Protein AF-A0A847CEF1-F1 (afdb_monomer)

Nearest PDB structures (foldseek):
  8b7f-assembly1_B  TM=6.077E-01  e=8.693E-16  Corynebacterium glutamicum ATCC 13032
  7til-assembly1_B  TM=4.602E-01  e=6.114E-10  Pseudomonas aeruginosa PA14
  7op5-assembly1_A  TM=2.772E-01  e=7.186E+00  Thermochaetoides thermophila DSM 1495

pLDDT: mean 85.64, std 12.17, range [39.03, 96.44]

Sequence (355 aa):
MITVEELKTKSLNQYKTYLKYLVEKLQSQSDEVINSENDSTVKQFFPLYIRCNTGNAKDDIRTRAKQLEPLFNSSKNKIGEGYTLELETRNTRSNANQTEIKSIYFETEKDYLSFIEKTSEVKRFLSAINLIQKKLIETKITSKEWPLLHITDLTNVYEKNFWEDIILCVKWLNENKNSYLYIREIPLPVHTKFIENNKALISSLIISDDKEHSFEESFGIKTKPFLARVRSLCENISLRVGSITVSELSIPLEDFKNLDKSNLLTNVKKIFIVENEMVYLTFPKVENSICIWGHGFTSSQFSKCEWLKNYKLFYFGDLDEHGYLILSNFRSHFPQTISFCMDMKTLGKYSEFRV

Solvent-accessible surface area (backbone atoms only — not comparable to full-atom values): 20673 Å² total; per-residue (Å²): 108,67,46,66,66,57,49,44,52,58,52,53,70,46,44,67,59,50,54,47,49,53,52,54,51,55,52,52,60,58,48,50,77,74,45,95,79,75,92,74,82,74,77,74,74,56,66,38,71,56,93,70,61,69,64,63,96,84,58,62,67,70,65,49,50,64,58,44,46,64,47,50,66,63,13,22,87,64,69,74,47,31,41,38,71,42,74,42,78,43,81,45,100,88,72,50,81,40,80,41,65,75,46,42,28,20,72,41,69,68,26,44,30,59,66,65,69,39,55,69,40,52,51,46,27,53,51,49,51,53,52,49,50,67,65,29,61,80,68,74,42,63,61,89,61,49,64,72,77,39,47,70,68,41,48,55,90,75,65,89,62,50,68,60,50,45,50,52,52,41,51,50,46,70,76,43,57,59,64,64,38,41,71,83,65,55,94,56,105,56,62,50,67,56,55,69,76,38,45,69,63,41,48,68,53,44,86,63,94,64,84,87,53,52,76,40,64,73,36,31,35,46,67,84,75,60,61,47,40,39,31,52,26,18,90,90,41,53,40,54,61,85,94,44,72,42,62,65,47,75,36,46,46,79,59,53,46,50,41,76,81,44,80,53,53,58,75,54,54,36,37,38,38,24,33,50,66,68,57,55,75,64,55,70,77,37,80,41,25,35,39,34,60,35,66,80,66,39,45,73,66,51,57,69,31,62,64,58,74,82,44,50,35,32,39,36,55,59,92,48,75,66,33,51,49,48,50,52,57,33,31,77,72,38,73,79,52,38,74,43,84,66,45,71,67,50,52,59,76,51,51,89,75,64,130

Radius of gyration: 33.95 Å; Cα contacts (8 Å, |Δi|>4): 451; chains: 1; bounding box: 78×38×103 Å

Foldseek 3Di:
DDDLVNVLVQLVVCVLVVLVLVLVVVVVVVVCVVDVDDDDPSPDCPQPWRDDPQDDPPDDQVVSVVRCVNVCCPDCVNPVAAKDFDWDWD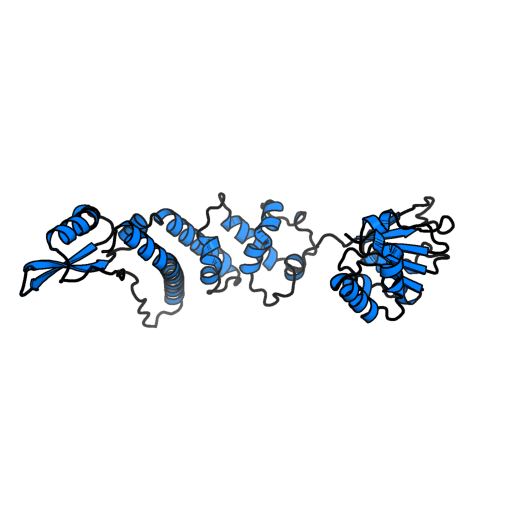QDPPPGTDITGPTITHHDPRRSCVSNVCVVLVVQLVVLVCVLCVLCVVVVFADSCLSSVCVVVSSDDDDPCLSVLLSQLLVQLVVCALVQEALCPRPDPHDSVSCVVCLVVSVSSGPDPDPPDDSCRSSNYDDDFQWKKKAALAPVQFQDDDPDGDRMDTHGLVVLLCCVVDCNLPQAAEEEEEADPVCQVPPHRDGSYMYIYCPQACLVSCLSSLCCLVHQAEYEYDLDPSSVVSVVSNCVSRVNYHYDCNDPVSCVVPVVPDD

Secondary structure (DSSP, 8-state):
---HHHHHHHHHHTHHHHHHHHHHHHHHHHHHTT-S----------SEE-------TTS-HHHHHHHHHHHHHTSHHHHSSSPEEEEEEEEETTTEEEEEEEEEEESSHHHHHHHTT-HHHHHHHHHHHHHHHHHHGGGT---TTHHHH-HHHHHS---TTHHHHHHHHHHHHHHSTT----GGG--SSS-HHHHHHTHHHHHHHS--S-SSS-HHHHHTPPPPPPEEEEEE--TTS-EEETTEEESEEEEEHHHHTTGGGSGGGTT--EEEEESSHHHHHHPPP-TTEEEEE-TTTTHHHHTT-GGGGGSEEEEE--SSHHHHHHHHHHHHH-TTPEESS-SHHHHHHTGGG--

Mean predicted aligned error: 10.38 Å

Structure (mmCIF, N/CA/C/O backbone):
data_AF-A0A847CEF1-F1
#
_entry.id   AF-A0A847CEF1-F1
#
loop_
_atom_site.group_PDB
_atom_site.id
_atom_site.type_symbol
_atom_site.label_atom_id
_atom_site.label_alt_id
_atom_site.label_comp_id
_atom_site.label_asym_id
_atom_site.label_entity_id
_atom_site.label_seq_id
_atom_site.pdbx_PDB_ins_code
_atom_site.Cartn_x
_atom_site.Cartn_y
_atom_site.Cartn_z
_atom_site.occupancy
_atom_site.B_iso_or_equiv
_atom_site.auth_seq_id
_atom_site.auth_comp_id
_atom_site.auth_asym_id
_atom_site.auth_atom_id
_atom_site.pdbx_PDB_model_num
ATOM 1 N N . MET A 1 1 ? 0.265 -3.435 45.307 1.00 70.50 1 MET A N 1
ATOM 2 C CA . MET A 1 1 ? -1.210 -3.365 45.311 1.00 70.50 1 MET A CA 1
ATOM 3 C C . MET A 1 1 ? -1.641 -2.638 44.051 1.00 70.50 1 MET A C 1
ATOM 5 O O . MET A 1 1 ? -0.921 -1.725 43.663 1.00 70.50 1 MET A O 1
ATOM 9 N N . ILE A 1 2 ? -2.724 -3.062 43.393 1.00 78.81 2 ILE A N 1
ATOM 10 C CA . ILE A 1 2 ? -3.150 -2.441 42.131 1.00 78.81 2 ILE A CA 1
ATOM 11 C C . ILE A 1 2 ? -3.522 -0.963 42.319 1.00 78.81 2 ILE A C 1
ATOM 13 O O . ILE A 1 2 ? -4.250 -0.617 43.248 1.00 78.81 2 ILE A O 1
ATOM 17 N N . THR A 1 3 ? -3.023 -0.100 41.435 1.00 86.06 3 THR A N 1
ATOM 18 C CA . THR A 1 3 ? -3.401 1.320 41.362 1.00 86.06 3 THR A CA 1
ATOM 19 C C . THR A 1 3 ? -4.535 1.531 40.355 1.00 86.06 3 THR A C 1
ATOM 21 O O . THR A 1 3 ? -4.779 0.687 39.492 1.00 86.06 3 THR A O 1
ATOM 24 N N . VAL A 1 4 ? -5.215 2.682 40.416 1.00 86.75 4 VAL A N 1
ATOM 25 C CA . VAL A 1 4 ? -6.228 3.067 39.410 1.00 86.75 4 VAL A CA 1
ATOM 26 C C . VAL A 1 4 ? -5.625 3.091 37.996 1.00 86.75 4 VAL A C 1
ATOM 28 O O . VAL A 1 4 ? -6.270 2.685 37.034 1.00 86.75 4 VAL A O 1
ATOM 31 N N . GLU A 1 5 ? -4.365 3.505 37.869 1.00 87.44 5 GLU A N 1
ATOM 32 C CA . GLU A 1 5 ? -3.639 3.561 36.597 1.00 87.44 5 GLU A CA 1
ATOM 33 C C . GLU A 1 5 ? -3.318 2.165 36.037 1.00 87.44 5 GLU A C 1
ATOM 35 O O . GLU A 1 5 ? -3.547 1.888 34.854 1.00 87.44 5 GLU A O 1
ATOM 40 N N . GLU A 1 6 ? -2.872 1.238 36.892 1.00 89.25 6 GLU A N 1
ATOM 41 C CA . GLU A 1 6 ? -2.674 -0.161 36.503 1.00 89.25 6 GLU A CA 1
ATOM 42 C C . GLU A 1 6 ? -4.018 -0.813 36.124 1.00 89.25 6 GLU A C 1
ATOM 44 O O . GLU A 1 6 ? -4.090 -1.576 35.156 1.00 89.25 6 GLU A O 1
ATOM 49 N N . LEU A 1 7 ? -5.108 -0.470 36.823 1.00 90.69 7 LEU A N 1
ATOM 50 C CA . LEU A 1 7 ? -6.459 -0.910 36.471 1.00 90.69 7 LEU A CA 1
ATOM 51 C C . LEU A 1 7 ? -6.893 -0.371 35.103 1.00 90.69 7 LEU A C 1
ATOM 53 O O . LEU A 1 7 ? -7.421 -1.140 34.297 1.00 90.69 7 LEU A O 1
ATOM 57 N N . LYS A 1 8 ? -6.632 0.908 34.802 1.00 92.56 8 LYS A N 1
ATOM 58 C CA . LYS A 1 8 ? -6.908 1.515 33.489 1.00 92.56 8 LYS A CA 1
ATOM 59 C C . LYS A 1 8 ? -6.126 0.821 32.377 1.00 92.56 8 LYS A C 1
ATOM 61 O O . LYS A 1 8 ? -6.715 0.444 31.368 1.00 92.56 8 LYS A O 1
ATOM 66 N N . THR A 1 9 ? -4.847 0.529 32.605 1.00 92.88 9 THR A N 1
ATOM 67 C CA . THR A 1 9 ? -3.998 -0.219 31.660 1.00 92.88 9 THR A CA 1
ATOM 68 C C . THR A 1 9 ? -4.544 -1.623 31.392 1.00 92.88 9 THR A C 1
ATOM 70 O O . THR A 1 9 ? -4.721 -2.031 30.245 1.00 92.88 9 THR A O 1
ATOM 73 N N . LYS A 1 10 ? -4.887 -2.368 32.448 1.00 93.19 10 LYS A N 1
ATOM 74 C CA . LYS A 1 10 ? -5.468 -3.713 32.314 1.00 93.19 10 LYS A CA 1
ATOM 75 C C . LYS A 1 10 ? -6.834 -3.700 31.633 1.00 93.19 10 LYS A C 1
ATOM 77 O O . LYS A 1 10 ? -7.139 -4.615 30.873 1.00 93.19 10 LYS A O 1
ATOM 82 N N . SER A 1 11 ? -7.626 -2.660 31.876 1.00 93.25 11 SER A N 1
ATOM 83 C CA . SER A 1 11 ? -8.926 -2.447 31.236 1.00 93.25 11 SER A CA 1
ATOM 84 C C . SER A 1 11 ? -8.771 -2.146 29.742 1.00 93.25 11 SER A C 1
ATOM 86 O O . SER A 1 11 ? -9.492 -2.725 28.931 1.00 93.25 11 SER A O 1
ATOM 88 N N . LEU A 1 12 ? -7.787 -1.325 29.359 1.00 94.62 12 LEU A N 1
ATOM 89 C CA . LEU A 1 12 ? -7.431 -1.059 27.959 1.00 94.62 12 LEU A CA 1
ATOM 90 C C . LEU A 1 12 ? -6.943 -2.321 27.232 1.00 94.62 12 LEU A C 1
ATOM 92 O O . LEU A 1 12 ? -7.294 -2.527 26.074 1.00 94.62 12 LEU A O 1
ATOM 96 N N . ASN A 1 13 ? -6.225 -3.221 27.908 1.00 94.19 13 ASN A N 1
ATOM 97 C CA . ASN A 1 13 ? -5.806 -4.496 27.309 1.00 94.19 13 ASN A CA 1
ATOM 98 C C . ASN A 1 13 ? -6.990 -5.400 26.913 1.00 94.19 13 ASN A C 1
ATOM 100 O O . ASN A 1 13 ? -6.853 -6.224 26.012 1.00 94.19 13 ASN A O 1
ATOM 104 N N . GLN A 1 14 ? -8.157 -5.239 27.548 1.00 94.62 14 GLN A N 1
ATOM 105 C CA . GLN A 1 14 ? -9.383 -5.961 27.182 1.00 94.62 14 GLN A CA 1
ATOM 106 C C . GLN A 1 14 ? -10.157 -5.297 26.034 1.00 94.62 14 GLN A C 1
ATOM 108 O O . GLN A 1 14 ? -11.065 -5.908 25.472 1.00 94.62 14 GLN A O 1
ATOM 113 N N . TYR A 1 15 ? -9.791 -4.076 25.638 1.00 95.69 15 TYR A N 1
ATOM 114 C CA . TYR A 1 15 ? -10.580 -3.275 24.706 1.00 95.69 15 TYR A CA 1
ATOM 115 C C . TYR A 1 15 ? -10.628 -3.872 23.296 1.00 95.69 15 TYR A C 1
ATOM 117 O O . TYR A 1 15 ? -11.688 -3.929 22.681 1.00 95.69 15 TYR A O 1
ATOM 125 N N . LYS A 1 16 ? -9.515 -4.422 22.793 1.00 94.00 16 LYS A N 1
ATOM 126 C CA . LYS A 1 16 ? -9.513 -5.112 21.490 1.00 94.00 16 LYS A CA 1
ATOM 127 C C . LYS A 1 16 ? -10.416 -6.351 21.500 1.00 94.00 16 LYS A C 1
ATOM 129 O O . LYS A 1 16 ? -11.096 -6.617 20.514 1.00 94.00 16 LYS A O 1
ATOM 134 N N . THR A 1 17 ? -10.441 -7.094 22.608 1.00 94.31 17 THR A N 1
ATOM 135 C CA . THR A 1 17 ? -11.345 -8.240 22.799 1.00 94.31 17 THR A CA 1
ATOM 136 C C . THR A 1 17 ? -12.800 -7.782 22.830 1.00 94.31 17 THR A C 1
ATOM 138 O O . THR A 1 17 ? -13.653 -8.409 22.211 1.00 94.31 17 THR A O 1
ATOM 141 N N . TYR A 1 18 ? -13.072 -6.651 23.483 1.00 95.69 18 TYR A N 1
ATOM 142 C CA . TYR A 1 18 ? -14.393 -6.035 23.508 1.00 95.69 18 TYR A CA 1
ATOM 143 C C . TYR A 1 18 ? -14.882 -5.617 22.109 1.00 95.69 18 TYR A C 1
ATOM 145 O O . TYR A 1 18 ? -16.012 -5.922 21.734 1.00 95.69 18 TYR A O 1
ATOM 153 N N . LEU A 1 19 ? -14.026 -4.987 21.296 1.00 95.75 19 LEU A N 1
ATOM 154 C CA . LEU A 1 19 ? -14.370 -4.618 19.917 1.00 95.75 19 LEU A CA 1
ATOM 155 C C . LEU A 1 19 ? -14.670 -5.846 19.043 1.00 95.75 19 LEU A C 1
ATOM 157 O O . LEU A 1 19 ? -15.615 -5.812 18.259 1.00 95.75 19 LEU A O 1
ATOM 161 N N . LYS A 1 20 ? -13.921 -6.945 19.205 1.00 93.62 20 LYS A N 1
ATOM 162 C CA . LYS A 1 20 ? -14.220 -8.221 18.526 1.00 93.62 20 LYS A CA 1
ATOM 163 C C . LYS A 1 20 ? -15.587 -8.772 18.929 1.00 93.62 20 LYS A C 1
ATOM 165 O O . LYS A 1 20 ? -16.384 -9.097 18.057 1.00 93.62 20 LYS A O 1
ATOM 170 N N . TYR A 1 21 ? -15.878 -8.783 20.230 1.00 94.06 21 TYR A N 1
ATOM 171 C CA . TYR A 1 21 ? -17.187 -9.182 20.745 1.00 94.06 21 TYR A CA 1
ATOM 172 C C . TYR A 1 21 ? -18.325 -8.344 20.139 1.00 94.06 21 TYR A C 1
ATOM 174 O O . TYR A 1 21 ? -19.361 -8.892 19.771 1.00 94.06 21 TYR A O 1
ATOM 182 N N . LEU A 1 22 ?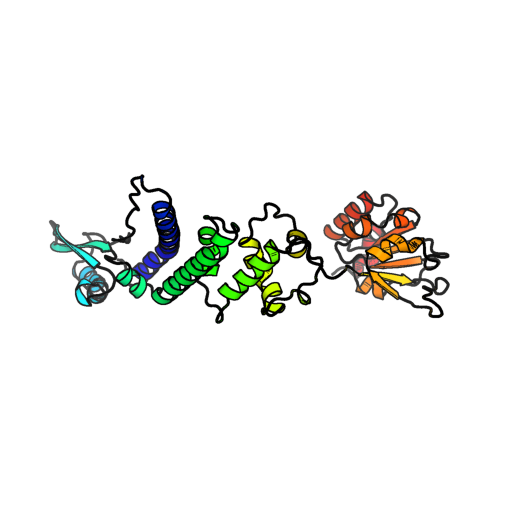 -18.142 -7.026 19.982 1.00 93.62 22 LEU A N 1
ATOM 183 C CA . LEU A 1 22 ? -19.143 -6.172 19.334 1.00 93.62 22 LEU A CA 1
ATOM 184 C C . LEU A 1 22 ? -19.407 -6.568 17.877 1.00 93.62 22 LEU A C 1
ATOM 186 O O . LEU A 1 22 ? -20.563 -6.585 17.459 1.00 93.62 22 LEU A O 1
ATOM 190 N N . VAL A 1 23 ? -18.364 -6.901 17.114 1.00 91.44 23 VAL A N 1
ATOM 191 C CA . VAL A 1 23 ? -18.504 -7.372 15.725 1.00 91.44 23 VAL A CA 1
ATOM 192 C C . VAL A 1 23 ? -19.275 -8.691 15.673 1.00 91.44 23 VAL A C 1
ATOM 194 O O . VAL A 1 23 ? -20.248 -8.797 14.930 1.00 91.44 23 VAL A O 1
ATOM 197 N N . GLU A 1 24 ? -18.884 -9.670 16.489 1.00 90.06 24 GLU A N 1
ATOM 198 C CA . GLU A 1 24 ? -19.533 -10.988 16.564 1.00 90.06 24 GLU A CA 1
ATOM 199 C C . GLU A 1 24 ? -21.009 -10.872 16.981 1.00 90.06 24 GLU A C 1
ATOM 201 O O . GLU A 1 24 ? -21.888 -11.525 16.412 1.00 90.06 24 GLU A O 1
ATOM 206 N N . LYS A 1 25 ? -21.304 -9.978 17.935 1.00 89.12 25 LYS A N 1
ATOM 207 C CA . LYS A 1 25 ? -22.669 -9.678 18.377 1.00 89.12 25 LYS A CA 1
ATOM 208 C C . LYS A 1 25 ? -23.515 -9.084 17.250 1.00 89.12 25 LYS A C 1
ATOM 210 O O . LYS A 1 25 ? -24.641 -9.533 17.051 1.00 89.12 25 LYS A O 1
ATOM 215 N N . LEU A 1 26 ? -22.989 -8.103 16.509 1.00 86.06 26 LEU A N 1
ATOM 216 C CA . LEU A 1 26 ? -23.694 -7.503 15.367 1.00 86.06 26 LEU A CA 1
ATOM 217 C C . LEU A 1 26 ? -23.997 -8.540 14.276 1.00 86.06 26 LEU A C 1
ATOM 219 O O . LEU A 1 26 ? -25.076 -8.525 13.690 1.00 86.06 26 LEU A O 1
ATOM 223 N N . GLN A 1 27 ? -23.065 -9.460 14.024 1.00 81.75 27 GLN A N 1
ATOM 224 C CA . GLN A 1 27 ? -23.235 -10.518 13.026 1.00 81.75 27 GLN A CA 1
ATOM 225 C C . GLN A 1 27 ? -24.284 -11.550 13.443 1.00 81.75 27 GLN A C 1
ATOM 227 O O . GLN A 1 27 ? -25.150 -11.894 12.642 1.00 81.75 27 GLN A O 1
ATOM 232 N N . SER A 1 28 ? -24.269 -11.974 14.707 1.00 78.56 28 SER A N 1
ATOM 233 C CA . SER A 1 28 ? -25.253 -12.925 15.244 1.00 78.56 28 SER A CA 1
ATOM 234 C C . SER A 1 28 ? -26.681 -12.371 15.149 1.00 78.56 28 SER A C 1
ATOM 236 O O . SER A 1 28 ? -27.590 -13.057 14.692 1.00 78.56 28 SER A O 1
ATOM 238 N N . GLN A 1 29 ? -26.860 -11.083 15.467 1.00 73.81 29 GLN A N 1
ATOM 239 C CA . GLN A 1 29 ? -28.151 -10.398 15.336 1.00 73.81 29 GLN A CA 1
ATOM 240 C C . GLN A 1 29 ? -28.634 -10.295 13.884 1.00 73.81 29 GLN A C 1
ATOM 242 O O . GLN A 1 29 ? -29.836 -10.301 13.638 1.00 73.81 29 GLN A O 1
ATOM 247 N N . SER A 1 30 ? -27.719 -10.198 12.914 1.00 65.44 30 SER A N 1
ATOM 248 C CA . SER A 1 30 ? -28.089 -10.186 11.495 1.00 65.44 30 SER A CA 1
ATOM 249 C C . SER A 1 30 ? -28.513 -11.564 10.968 1.00 65.44 30 SER A C 1
ATOM 251 O O . SER A 1 30 ? -29.380 -11.630 10.099 1.00 65.44 30 SER A O 1
ATOM 253 N N . ASP A 1 31 ? -27.958 -12.652 11.515 1.00 60.88 31 ASP A N 1
ATOM 254 C CA . ASP A 1 31 ? -28.264 -14.027 11.097 1.00 60.88 31 ASP A CA 1
ATOM 255 C C . ASP A 1 31 ? -29.585 -14.551 11.708 1.00 60.88 31 ASP A C 1
ATOM 257 O O . ASP A 1 31 ? -30.326 -15.273 11.040 1.00 60.88 31 ASP A O 1
ATOM 261 N N . GLU A 1 32 ? -29.941 -14.138 12.932 1.00 55.53 32 GLU A N 1
ATOM 262 C CA . GLU A 1 32 ? -31.220 -14.487 13.589 1.00 55.53 32 GLU A CA 1
ATOM 263 C C . GLU A 1 32 ? -32.456 -13.937 12.861 1.00 55.53 32 GLU A C 1
ATOM 265 O O . GLU A 1 32 ? -33.522 -14.547 12.886 1.00 55.53 32 GLU A O 1
ATOM 270 N N . VAL A 1 33 ? -32.325 -12.805 12.162 1.00 51.84 33 VAL A N 1
ATOM 271 C CA . VAL A 1 33 ? -33.413 -12.249 11.335 1.00 51.84 33 VAL A CA 1
ATOM 272 C C . VAL A 1 33 ? -33.651 -13.099 10.076 1.00 51.84 33 VAL A C 1
ATOM 274 O O . VAL A 1 33 ? -34.723 -13.026 9.478 1.00 51.84 33 VAL A O 1
ATOM 277 N N . ILE A 1 34 ? -32.676 -13.924 9.677 1.00 49.31 34 ILE A N 1
ATOM 278 C CA . ILE A 1 34 ? -32.722 -14.758 8.466 1.00 49.31 34 ILE A CA 1
ATOM 279 C C . ILE A 1 34 ? -33.125 -16.206 8.792 1.00 49.31 34 ILE A C 1
ATOM 281 O O . ILE A 1 34 ? -33.796 -16.835 7.978 1.00 49.31 34 ILE A O 1
ATOM 285 N N . ASN A 1 35 ? -32.787 -16.719 9.980 1.00 43.03 35 ASN A N 1
ATOM 286 C CA . ASN A 1 35 ? -33.124 -18.075 10.416 1.00 43.03 35 ASN A CA 1
ATOM 287 C C . ASN A 1 35 ? -33.874 -18.052 11.755 1.00 43.03 35 ASN A C 1
ATOM 289 O O . ASN A 1 35 ? -33.269 -18.033 12.827 1.00 43.03 35 ASN A O 1
ATOM 293 N N . SER A 1 36 ? -35.205 -18.109 11.694 1.00 41.91 36 SER A N 1
ATOM 294 C CA . SER A 1 36 ? -36.062 -18.364 12.853 1.00 41.91 36 SER A CA 1
ATOM 295 C C . SER A 1 36 ? -35.981 -19.838 13.254 1.00 41.91 36 SER A C 1
ATOM 297 O O . SER A 1 36 ? -36.880 -20.597 12.924 1.00 41.91 36 SER A O 1
ATOM 299 N N . GLU A 1 37 ? -34.871 -20.242 13.866 1.00 46.00 37 GLU A N 1
ATOM 300 C CA . GLU A 1 37 ? -34.677 -21.464 14.666 1.00 46.00 37 GLU A CA 1
ATOM 301 C C . GLU A 1 37 ? -33.164 -21.673 14.813 1.00 46.00 37 GLU A C 1
ATOM 303 O O . GLU A 1 37 ? -32.530 -22.271 13.948 1.00 46.00 37 GLU A O 1
ATOM 308 N N . ASN A 1 38 ? -32.558 -21.117 15.868 1.00 39.03 38 ASN A N 1
ATOM 309 C CA . ASN A 1 38 ? -31.562 -21.812 16.688 1.00 39.03 38 ASN A CA 1
ATOM 310 C C . ASN A 1 38 ? -31.077 -20.945 17.857 1.00 39.03 38 ASN A C 1
ATOM 312 O O . ASN A 1 38 ? -30.905 -19.736 17.755 1.00 39.03 38 ASN A O 1
ATOM 316 N N . ASP A 1 39 ? -30.871 -21.642 18.967 1.00 44.25 39 ASP A N 1
ATOM 317 C CA . ASP A 1 39 ? -30.462 -21.205 20.297 1.00 44.25 39 ASP A CA 1
ATOM 318 C C . ASP A 1 39 ? -29.086 -20.502 20.281 1.00 44.25 39 ASP A C 1
ATOM 320 O O . ASP A 1 39 ? -28.030 -21.129 20.383 1.00 44.25 39 ASP A O 1
ATOM 324 N N . SER A 1 40 ? -29.070 -19.182 20.094 1.00 45.19 40 SER A N 1
ATOM 325 C CA . SER A 1 40 ? -27.866 -18.348 20.130 1.00 45.19 40 SER A CA 1
ATOM 326 C C . SER A 1 40 ? -27.652 -17.796 21.541 1.00 45.19 40 SER A C 1
ATOM 328 O O . SER A 1 40 ? -27.986 -16.660 21.883 1.00 45.19 40 SER A O 1
ATOM 330 N N . THR A 1 41 ? -27.019 -18.584 22.408 1.00 47.53 41 THR A N 1
ATOM 331 C CA . THR A 1 41 ? -26.478 -18.049 23.664 1.00 47.53 41 THR A CA 1
ATOM 332 C C . THR A 1 41 ? -25.299 -17.117 23.361 1.00 47.53 41 THR A C 1
ATOM 334 O O . THR A 1 41 ? -24.135 -17.508 23.476 1.00 47.53 41 THR A O 1
ATOM 337 N N . VAL A 1 42 ? -25.573 -15.874 22.948 1.00 58.03 42 VAL A N 1
ATOM 338 C CA . VAL A 1 42 ? -24.555 -14.824 22.836 1.00 58.03 42 VAL A CA 1
ATOM 339 C C . VAL A 1 42 ? -24.008 -14.586 24.240 1.00 58.03 42 VAL A C 1
ATOM 341 O O . VAL A 1 42 ? -24.677 -14.042 25.120 1.00 58.03 42 VAL A O 1
ATOM 344 N N . LYS A 1 43 ? -22.783 -15.055 24.469 1.00 70.06 43 LYS A N 1
ATOM 345 C CA . LYS A 1 43 ? -22.098 -14.966 25.756 1.00 70.06 43 LYS A CA 1
ATOM 346 C C . LYS A 1 43 ? -21.986 -13.495 26.161 1.00 70.06 43 LYS A C 1
ATOM 348 O O . LYS A 1 43 ? -21.369 -12.708 25.452 1.00 70.06 43 LYS A O 1
ATOM 353 N N . GLN A 1 44 ? -22.587 -13.110 27.284 1.00 85.75 44 GLN A N 1
ATOM 354 C CA . GLN A 1 44 ? -22.529 -11.726 27.759 1.00 85.75 44 GLN A CA 1
ATOM 355 C C . GLN A 1 44 ? -21.079 -11.333 28.092 1.00 85.75 44 GLN A C 1
ATOM 357 O O . GLN A 1 44 ? -20.378 -12.065 28.790 1.00 85.75 44 GLN A O 1
ATOM 362 N N . PHE A 1 45 ? -20.623 -10.179 27.589 1.00 91.62 45 PHE A N 1
ATOM 363 C CA . PHE A 1 45 ? -19.278 -9.650 27.875 1.00 91.62 45 PHE A CA 1
ATOM 364 C C . PHE A 1 45 ? -19.179 -8.971 29.248 1.00 91.62 45 PHE A C 1
ATOM 366 O O . PHE A 1 45 ? -18.105 -8.917 29.845 1.00 91.62 45 PHE A O 1
ATOM 373 N N . PHE A 1 46 ? -20.304 -8.455 29.747 1.00 92.88 46 PHE A N 1
ATOM 374 C CA . PHE A 1 46 ? -20.417 -7.850 31.069 1.00 92.88 46 PHE A CA 1
ATOM 375 C C . PHE A 1 46 ? -21.240 -8.760 31.993 1.00 92.88 46 PHE A C 1
ATOM 377 O O . PHE A 1 46 ? -22.200 -9.363 31.513 1.00 92.88 46 PHE A O 1
ATOM 384 N N . PRO A 1 47 ? -20.898 -8.861 33.291 1.00 93.75 47 PRO A N 1
ATOM 385 C CA . PRO A 1 47 ? -19.867 -8.087 33.991 1.00 93.75 47 PRO A CA 1
ATOM 386 C C . PRO A 1 47 ? -18.426 -8.461 33.592 1.00 93.75 47 PRO A C 1
ATOM 388 O O . PRO A 1 47 ? -18.070 -9.635 33.498 1.00 93.75 47 PRO A O 1
ATOM 391 N N . LEU A 1 48 ? -17.584 -7.445 33.366 1.00 94.25 48 LEU A N 1
ATOM 392 C CA . LEU A 1 48 ? -16.186 -7.616 32.954 1.00 94.25 48 LEU A CA 1
ATOM 393 C C . LEU A 1 48 ? -15.274 -7.599 34.179 1.00 94.25 48 LEU A C 1
ATOM 395 O O . LEU A 1 48 ? -14.982 -6.533 34.718 1.00 94.25 48 LEU A O 1
ATOM 399 N N . TYR A 1 49 ? -14.779 -8.765 34.585 1.00 92.81 49 TYR A N 1
ATOM 400 C CA . TYR A 1 49 ? -13.838 -8.892 35.698 1.00 92.81 49 TYR A CA 1
ATOM 401 C C . TYR A 1 49 ? -12.399 -8.588 35.271 1.00 92.81 49 TYR A C 1
ATOM 403 O O . TYR A 1 49 ? -11.867 -9.208 34.346 1.00 92.81 49 TYR A O 1
ATOM 411 N N . ILE A 1 50 ? -11.729 -7.687 35.993 1.00 92.06 50 ILE A N 1
ATOM 412 C CA . ILE A 1 50 ? -10.321 -7.361 35.763 1.00 92.06 50 ILE A CA 1
ATOM 413 C C . ILE A 1 50 ? -9.451 -8.142 36.743 1.00 92.06 50 ILE A C 1
ATOM 415 O O . ILE A 1 50 ? -9.500 -7.945 37.955 1.00 92.06 50 ILE A O 1
ATOM 419 N N . ARG A 1 51 ? -8.612 -9.036 36.211 1.00 85.69 51 ARG A N 1
ATOM 420 C CA . ARG A 1 51 ? -7.665 -9.802 37.028 1.00 85.69 51 ARG A CA 1
ATOM 421 C C . ARG A 1 51 ? -6.540 -8.901 37.528 1.00 85.69 51 ARG A C 1
ATOM 423 O O . ARG A 1 51 ? -5.736 -8.376 36.753 1.00 85.69 51 ARG A O 1
ATOM 430 N N . CYS A 1 52 ? -6.438 -8.767 38.840 1.00 79.50 52 CYS A N 1
ATOM 431 C CA . CYS A 1 52 ? -5.451 -7.916 39.482 1.00 79.50 52 CYS A CA 1
ATOM 432 C C . CYS A 1 52 ? -4.946 -8.503 40.793 1.00 79.50 52 CYS A C 1
ATOM 434 O O . CYS A 1 52 ? -5.659 -9.234 41.474 1.00 79.50 52 CYS A O 1
ATOM 436 N N . ASN A 1 53 ? -3.709 -8.157 41.149 1.00 71.56 53 ASN A N 1
ATOM 437 C CA . ASN A 1 53 ? -3.171 -8.501 42.453 1.00 71.56 53 ASN A CA 1
ATOM 438 C C . ASN A 1 53 ? -3.750 -7.532 43.494 1.00 71.56 53 ASN A C 1
ATOM 440 O O . ASN A 1 53 ? -3.343 -6.369 43.580 1.00 71.56 53 ASN A O 1
ATOM 444 N N . THR A 1 54 ? -4.709 -8.019 44.275 1.00 64.69 54 THR A N 1
ATOM 445 C CA . THR A 1 54 ? -5.376 -7.276 45.351 1.00 64.69 54 THR A CA 1
ATOM 446 C C . THR A 1 54 ? -4.562 -7.266 46.660 1.00 64.69 54 THR A C 1
ATOM 448 O O . THR A 1 54 ? -5.059 -6.828 47.695 1.00 64.69 54 THR A O 1
ATOM 451 N N . GLY A 1 55 ? -3.284 -7.676 46.620 1.00 61.28 55 GLY A N 1
ATOM 452 C CA . GLY A 1 55 ? -2.352 -7.703 47.757 1.00 61.28 55 GLY A CA 1
ATOM 453 C C . GLY A 1 55 ? -2.512 -8.942 48.647 1.00 61.28 55 GLY A C 1
ATOM 454 O O . GLY A 1 55 ? -3.449 -9.713 48.469 1.00 61.28 55 GLY A O 1
ATOM 455 N N . ASN A 1 56 ? -1.613 -9.131 49.620 1.00 59.69 56 ASN A N 1
ATOM 456 C CA . ASN A 1 56 ? -1.594 -10.314 50.491 1.00 59.69 56 ASN A CA 1
ATOM 457 C C . ASN A 1 56 ? -2.131 -9.973 51.896 1.00 59.69 56 ASN A C 1
ATOM 459 O O . ASN A 1 56 ? -1.849 -8.900 52.425 1.00 59.69 56 ASN A O 1
ATOM 463 N N . ALA A 1 57 ? -2.852 -10.899 52.535 1.00 54.50 57 ALA A N 1
ATOM 464 C CA . ALA A 1 57 ? -3.397 -10.751 53.893 1.00 54.50 57 ALA A CA 1
ATOM 465 C C . ALA A 1 57 ? -2.319 -10.569 54.989 1.00 54.50 57 ALA A C 1
ATOM 467 O O . ALA A 1 57 ? -2.630 -10.271 56.140 1.00 54.50 57 ALA A O 1
ATOM 468 N N . LYS A 1 58 ? -1.038 -10.774 54.647 1.00 56.09 58 LYS A N 1
ATOM 469 C CA . LYS A 1 58 ? 0.116 -10.582 55.542 1.00 56.09 58 LYS A CA 1
ATOM 470 C C . LYS A 1 58 ? 0.696 -9.159 55.526 1.00 56.09 58 LYS A C 1
ATOM 472 O O . LYS A 1 58 ? 1.607 -8.892 56.304 1.00 56.09 58 LYS A O 1
ATOM 477 N N . ASP A 1 59 ? 0.206 -8.276 54.656 1.00 62.12 59 ASP A N 1
ATOM 478 C CA . ASP A 1 59 ? 0.684 -6.893 54.555 1.00 62.12 59 ASP A CA 1
ATOM 479 C C . ASP A 1 59 ? 0.197 -6.035 55.749 1.00 62.12 59 ASP A C 1
ATOM 481 O O . ASP A 1 59 ? -0.854 -6.301 56.339 1.00 62.12 59 ASP A O 1
ATOM 485 N N . ASP A 1 60 ? 0.948 -4.986 56.110 1.00 65.75 60 ASP A N 1
ATOM 486 C CA . ASP A 1 60 ? 0.586 -4.064 57.199 1.00 65.75 60 ASP A CA 1
ATOM 487 C C . ASP A 1 60 ? -0.766 -3.356 56.950 1.00 65.75 60 ASP A C 1
ATOM 489 O O . ASP A 1 60 ? -1.023 -2.799 55.877 1.00 65.75 60 ASP A O 1
ATOM 493 N N . ILE A 1 61 ? -1.618 -3.329 57.982 1.00 65.19 61 ILE A N 1
ATOM 494 C CA . ILE A 1 61 ? -3.016 -2.866 57.931 1.00 65.19 61 ILE A CA 1
ATOM 495 C C . ILE A 1 61 ? -3.107 -1.395 57.510 1.00 65.19 61 ILE A C 1
ATOM 497 O O . ILE A 1 61 ? -3.932 -1.030 56.670 1.00 65.19 61 ILE A O 1
ATOM 501 N N . ARG A 1 62 ? -2.258 -0.534 58.088 1.00 67.38 62 ARG A N 1
ATOM 502 C CA . ARG A 1 62 ? -2.297 0.918 57.838 1.00 67.38 62 ARG A CA 1
ATOM 503 C C . ARG A 1 62 ? -1.826 1.249 56.430 1.00 67.38 62 ARG A C 1
ATOM 505 O O . ARG A 1 62 ? -2.404 2.110 55.767 1.00 67.38 62 ARG A O 1
ATOM 512 N N . THR A 1 63 ? -0.798 0.548 55.973 1.00 67.06 63 THR A N 1
ATOM 513 C CA . THR A 1 63 ? -0.252 0.702 54.624 1.00 67.06 63 THR A CA 1
ATOM 514 C C . THR A 1 63 ? -1.264 0.242 53.569 1.00 67.06 63 THR A C 1
ATOM 516 O O . THR A 1 63 ? -1.470 0.936 52.574 1.00 67.06 63 THR A O 1
ATOM 519 N N . ARG A 1 64 ? -1.987 -0.855 53.827 1.00 69.38 64 ARG A N 1
ATOM 520 C CA . ARG A 1 64 ? -3.048 -1.371 52.947 1.00 69.38 64 ARG A CA 1
ATOM 521 C C . ARG A 1 64 ? -4.266 -0.447 52.878 1.00 69.38 64 ARG A C 1
ATOM 523 O O . ARG A 1 64 ? -4.759 -0.186 51.786 1.00 69.38 64 ARG A O 1
ATOM 530 N N . ALA A 1 65 ? -4.718 0.100 54.009 1.00 68.31 65 ALA A N 1
ATOM 531 C CA . ALA A 1 65 ? -5.829 1.056 54.036 1.00 68.31 65 ALA A CA 1
ATOM 532 C C . ALA A 1 65 ? -5.525 2.315 53.203 1.00 68.31 65 ALA A C 1
ATOM 534 O O . ALA A 1 65 ? -6.341 2.712 52.374 1.00 68.31 65 ALA A O 1
ATOM 535 N N . LYS A 1 66 ? -4.313 2.875 53.338 1.00 73.06 66 LYS A N 1
ATOM 536 C CA . LYS A 1 66 ? -3.857 4.019 52.528 1.00 73.06 66 LYS A CA 1
ATOM 537 C C . LYS A 1 66 ? -3.754 3.708 51.033 1.00 73.06 66 LYS A C 1
ATOM 539 O O . LYS A 1 66 ? -3.952 4.597 50.215 1.00 73.06 66 LYS A O 1
ATOM 544 N N . GLN A 1 67 ? -3.429 2.470 50.661 1.00 71.50 67 GLN A N 1
ATOM 545 C CA . GLN A 1 67 ? -3.355 2.047 49.258 1.00 71.50 67 GLN A CA 1
ATOM 546 C C . GLN A 1 67 ? -4.739 1.748 48.654 1.00 71.50 67 GLN A C 1
ATOM 548 O O . GLN A 1 67 ? -4.939 1.953 47.459 1.00 71.50 67 GLN A O 1
ATOM 553 N N . LEU A 1 68 ? -5.698 1.294 49.470 1.00 76.31 68 LEU A N 1
ATOM 554 C CA . LEU A 1 68 ? -7.088 1.038 49.070 1.00 76.31 68 LEU A CA 1
ATOM 555 C C . LEU A 1 68 ? -7.905 2.312 48.902 1.00 76.31 68 LEU A C 1
ATOM 557 O O . LEU A 1 68 ? -8.797 2.351 48.062 1.00 76.31 68 LEU A O 1
ATOM 561 N N . GLU A 1 69 ? -7.622 3.334 49.702 1.00 81.75 69 GLU A N 1
ATOM 562 C CA . GLU A 1 69 ? -8.412 4.560 49.752 1.00 81.75 69 GLU A CA 1
ATOM 563 C C . GLU A 1 69 ? -8.535 5.262 48.381 1.00 81.75 69 GLU A C 1
ATOM 565 O O . GLU A 1 69 ? -9.668 5.523 47.973 1.00 81.75 69 GLU A O 1
ATOM 570 N N . PRO A 1 70 ? -7.461 5.477 47.589 1.00 84.44 70 PRO A N 1
ATOM 571 C CA . PRO A 1 70 ? -7.585 6.051 46.245 1.00 84.44 70 PRO A CA 1
ATOM 572 C C . PRO A 1 70 ? -8.423 5.198 45.284 1.00 84.44 70 PRO A C 1
ATOM 574 O O . PRO A 1 70 ? -9.176 5.733 44.468 1.00 84.44 70 PRO A O 1
ATOM 577 N N . LEU A 1 71 ? -8.307 3.871 45.388 1.00 86.12 71 LEU A N 1
ATOM 578 C CA . LEU A 1 71 ? -9.041 2.916 44.559 1.00 86.12 71 LEU A CA 1
ATOM 579 C C . LEU A 1 71 ? -10.531 2.898 44.946 1.00 86.12 71 LEU A C 1
ATOM 581 O O . LEU A 1 71 ? -11.405 2.970 44.095 1.00 86.12 71 LEU A O 1
ATOM 585 N N . PHE A 1 72 ? -10.859 2.893 46.236 1.00 85.56 72 PHE A N 1
ATOM 586 C CA . PHE A 1 72 ? -12.250 2.958 46.680 1.00 85.56 72 PHE A CA 1
ATOM 587 C C . PHE A 1 72 ? -12.893 4.312 46.359 1.00 85.56 72 PHE A C 1
ATOM 589 O O . PHE A 1 72 ? -14.012 4.358 45.847 1.00 85.56 72 PHE A O 1
ATOM 596 N N . ASN A 1 73 ? -12.172 5.414 46.580 1.00 87.94 73 ASN A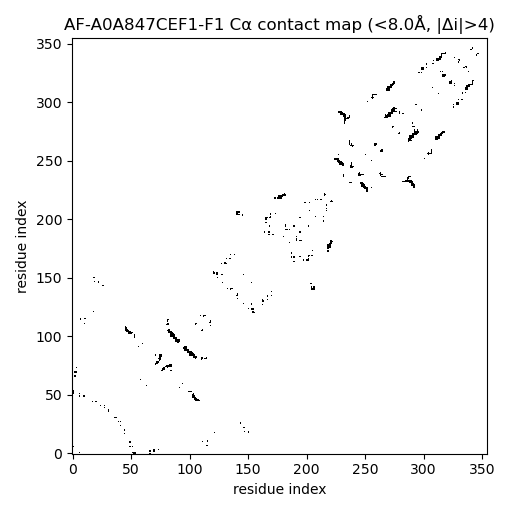 N 1
ATOM 597 C CA . ASN A 1 73 ? -12.669 6.763 46.303 1.00 87.94 73 ASN A CA 1
ATOM 598 C C . ASN A 1 73 ? -12.928 7.014 44.811 1.00 87.94 73 ASN A C 1
ATOM 600 O O . ASN A 1 73 ? -13.762 7.853 44.488 1.00 87.94 73 ASN A O 1
ATOM 604 N N . SER A 1 74 ? -12.262 6.272 43.921 1.00 87.19 74 SER A N 1
ATOM 605 C CA . SER A 1 74 ? -12.461 6.347 42.466 1.00 87.19 74 SER A CA 1
ATOM 606 C C . SER A 1 74 ? -13.389 5.249 41.920 1.00 87.19 74 SER A C 1
ATOM 608 O O . SER A 1 74 ? -13.510 5.109 40.706 1.00 87.19 74 SER A O 1
ATOM 610 N N . SER A 1 75 ? -13.991 4.431 42.791 1.00 90.19 75 SER A N 1
ATOM 611 C CA . SER A 1 75 ? -14.855 3.311 42.403 1.00 90.19 75 SER A CA 1
ATOM 612 C C . SER A 1 75 ? -16.325 3.713 42.318 1.00 90.19 75 SER A C 1
ATOM 614 O O . SER A 1 75 ? -16.788 4.607 43.036 1.00 90.19 75 SER A O 1
ATOM 616 N N . LYS A 1 76 ? -17.096 2.965 41.528 1.00 91.75 76 LYS A N 1
ATOM 617 C CA . LYS A 1 76 ? -18.549 3.104 41.391 1.00 91.75 76 LYS A CA 1
ATOM 618 C C . LYS A 1 76 ? -19.270 3.081 42.738 1.00 91.75 76 LYS A C 1
ATOM 620 O O . LYS A 1 76 ? -20.236 3.815 42.919 1.00 91.75 76 LYS A O 1
ATOM 625 N N . ASN A 1 77 ? -18.755 2.325 43.712 1.00 89.25 77 ASN A N 1
ATOM 626 C CA . ASN A 1 77 ? -19.276 2.272 45.079 1.00 89.25 77 ASN A CA 1
ATOM 627 C C . ASN A 1 77 ? -19.338 3.657 45.755 1.00 89.25 77 ASN A C 1
ATOM 629 O O . ASN A 1 77 ? -20.152 3.853 46.657 1.00 89.25 77 ASN A O 1
ATOM 633 N N . LYS A 1 78 ? -18.479 4.602 45.347 1.00 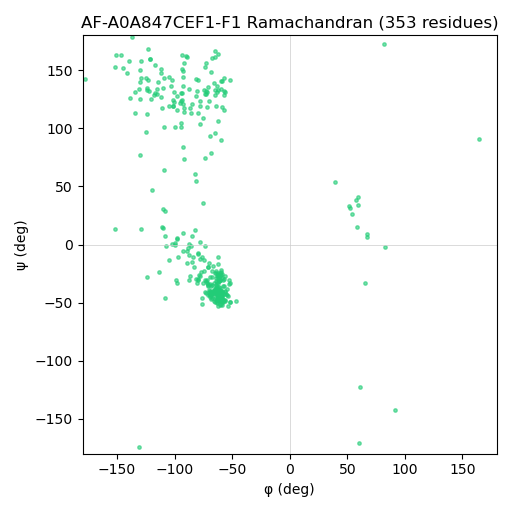89.69 78 LYS A N 1
ATOM 634 C CA . LYS A 1 78 ? -18.407 5.959 45.901 1.00 89.69 78 LYS A CA 1
ATOM 635 C C . LYS A 1 78 ? -18.925 7.032 44.945 1.00 89.69 78 LYS A C 1
ATOM 637 O O . LYS A 1 78 ? -19.669 7.902 45.388 1.00 89.69 78 LYS A O 1
ATOM 642 N N . ILE A 1 79 ? -18.515 6.991 43.676 1.00 89.00 79 ILE A N 1
ATOM 643 C CA . ILE A 1 79 ? -18.813 8.050 42.693 1.00 89.00 79 ILE A CA 1
ATOM 644 C C . ILE A 1 79 ? -20.026 7.741 41.804 1.00 89.00 79 ILE A C 1
ATOM 646 O O . ILE A 1 79 ? -20.509 8.625 41.107 1.00 89.00 79 ILE A O 1
ATOM 650 N N . GLY A 1 80 ? -20.546 6.510 41.837 1.00 88.75 80 GLY A N 1
ATOM 651 C CA . GLY A 1 80 ? -21.708 6.089 41.047 1.00 88.75 80 GLY A CA 1
ATOM 652 C C . GLY A 1 80 ? -21.404 5.682 39.600 1.00 88.75 80 GLY A C 1
ATOM 653 O O . GLY A 1 80 ? -22.311 5.231 38.903 1.00 88.75 80 GLY A O 1
ATOM 654 N N . GLU A 1 81 ? -20.148 5.769 39.156 1.00 88.50 81 GLU A N 1
ATOM 655 C CA . GLU A 1 81 ? -19.700 5.378 37.812 1.00 88.50 81 GLU A CA 1
ATOM 656 C C . GLU A 1 81 ? -18.343 4.650 37.822 1.00 88.50 81 GLU A C 1
ATOM 658 O O . GLU A 1 81 ? -17.561 4.777 38.765 1.00 88.50 81 GLU A O 1
ATOM 663 N N . GLY A 1 82 ? -18.056 3.877 36.769 1.00 91.69 82 GLY A N 1
ATOM 664 C CA . GLY A 1 82 ? -16.770 3.189 36.592 1.00 91.69 82 GLY A CA 1
ATOM 665 C C . GLY A 1 82 ? -16.745 1.768 37.165 1.00 91.69 82 GLY A C 1
ATOM 666 O O . GLY A 1 82 ? -17.707 1.016 37.038 1.00 91.69 82 GLY A O 1
ATOM 667 N N . TYR A 1 83 ? -15.623 1.350 37.752 1.00 92.75 83 TYR A N 1
ATOM 668 C CA . TYR A 1 83 ? -15.470 -0.026 38.241 1.00 92.75 83 TYR A CA 1
ATOM 669 C C . TYR A 1 83 ? -16.114 -0.228 39.615 1.00 92.75 83 TYR A C 1
ATOM 671 O O . TYR A 1 83 ? -16.008 0.622 40.499 1.00 92.75 83 TYR A O 1
ATOM 679 N N . THR A 1 84 ? -16.715 -1.395 39.814 1.00 93.75 84 THR A N 1
ATOM 680 C CA . THR A 1 84 ? -17.254 -1.859 41.091 1.00 93.75 84 THR A CA 1
ATOM 681 C C . THR A 1 84 ? -16.200 -2.673 41.838 1.00 93.75 84 THR A C 1
ATOM 683 O O . THR A 1 84 ? -15.507 -3.519 41.262 1.00 93.75 84 THR A O 1
ATOM 686 N N . LEU A 1 85 ? -16.090 -2.419 43.141 1.00 90.94 85 LEU A N 1
ATOM 687 C CA . LEU A 1 85 ? -15.302 -3.212 44.077 1.00 90.94 85 LEU A CA 1
ATOM 688 C C . LEU A 1 85 ? -16.232 -4.131 44.872 1.00 90.94 85 LEU A C 1
ATOM 690 O O . LEU A 1 85 ? -17.103 -3.662 45.609 1.00 90.94 85 LEU A O 1
ATOM 694 N N . GLU A 1 86 ? -16.023 -5.441 44.752 1.00 88.69 86 GLU A N 1
ATOM 695 C CA . GLU A 1 86 ? -16.616 -6.422 45.661 1.00 88.69 86 GLU A CA 1
ATOM 696 C C . GLU A 1 86 ? -15.701 -6.576 46.875 1.00 88.69 86 GLU A C 1
ATOM 698 O O . GLU A 1 86 ? -14.544 -6.991 46.747 1.00 88.69 86 GLU A O 1
ATOM 703 N N . LEU A 1 87 ? -16.213 -6.224 48.051 1.00 85.56 87 LEU A N 1
ATOM 704 C CA . LEU A 1 87 ? -15.476 -6.279 49.309 1.00 85.56 87 LEU A CA 1
ATOM 705 C C . LEU A 1 87 ? -15.918 -7.497 50.127 1.00 85.56 87 LEU A C 1
ATOM 707 O O . LEU A 1 87 ? -17.111 -7.763 50.252 1.00 85.56 87 LEU A O 1
ATOM 711 N N . GLU A 1 88 ? -14.961 -8.217 50.707 1.00 82.25 88 GLU A N 1
ATOM 712 C CA . GLU A 1 88 ? -15.205 -9.337 51.623 1.00 82.25 88 GLU A CA 1
ATOM 713 C C . GLU A 1 88 ? -14.480 -9.077 52.948 1.00 82.25 88 GLU A C 1
ATOM 715 O O . GLU A 1 88 ? -13.316 -8.676 52.962 1.00 82.25 88 GLU A O 1
ATOM 720 N N . THR A 1 89 ? -15.157 -9.300 54.075 1.00 76.62 89 THR A N 1
ATOM 721 C CA . THR A 1 89 ? -14.536 -9.203 55.402 1.00 76.62 89 THR A CA 1
ATOM 722 C C . THR A 1 89 ? -14.026 -10.574 55.831 1.00 76.62 89 THR A C 1
ATOM 724 O O . THR A 1 89 ? -14.806 -11.517 55.956 1.00 76.62 89 THR A O 1
ATOM 727 N N . ARG A 1 90 ? -12.721 -10.688 56.098 1.00 70.25 90 ARG A N 1
ATOM 728 C CA . ARG A 1 90 ? -12.087 -11.910 56.608 1.00 70.25 90 ARG A CA 1
ATOM 729 C C . ARG A 1 90 ? -11.534 -11.713 58.012 1.00 70.25 90 ARG A C 1
ATOM 731 O O . ARG A 1 90 ? -10.926 -10.694 58.328 1.00 70.25 90 ARG A O 1
ATOM 738 N N . ASN A 1 91 ? -11.705 -12.742 58.838 1.00 65.25 91 ASN A N 1
ATOM 739 C CA . ASN A 1 91 ? -11.074 -12.840 60.150 1.00 65.25 91 ASN A CA 1
ATOM 740 C C . ASN A 1 91 ? -9.677 -13.451 60.005 1.00 65.25 91 ASN A C 1
ATOM 742 O O . ASN A 1 91 ? -9.552 -14.632 59.677 1.00 65.25 91 ASN A O 1
ATOM 746 N N . THR A 1 92 ? -8.624 -12.676 60.269 1.00 60.88 92 THR A N 1
ATOM 747 C CA . THR A 1 92 ? -7.251 -13.199 60.322 1.00 60.88 92 THR A CA 1
ATOM 748 C C . THR A 1 92 ? -6.799 -13.378 61.772 1.00 60.88 92 THR A C 1
ATOM 750 O O . THR A 1 92 ? -7.106 -12.568 62.645 1.00 60.88 92 THR A O 1
ATOM 753 N N . ARG A 1 93 ? -6.049 -14.459 62.048 1.00 56.03 93 ARG A N 1
ATOM 754 C CA . ARG A 1 93 ? -5.587 -14.822 63.406 1.00 56.03 93 ARG A CA 1
ATOM 755 C C . ARG A 1 93 ? -4.657 -13.780 64.054 1.00 56.03 93 ARG A C 1
ATOM 757 O O . ARG A 1 93 ? -4.473 -13.844 65.262 1.00 56.03 93 ARG A O 1
ATOM 764 N N . SER A 1 94 ? -4.071 -12.857 63.281 1.00 59.12 94 SER A N 1
ATOM 765 C CA . SER A 1 94 ? -3.098 -11.865 63.767 1.00 59.12 94 SER A CA 1
ATOM 766 C C . SER A 1 94 ? -3.571 -10.404 63.723 1.00 59.12 94 SER A C 1
ATOM 768 O O . SER A 1 94 ? -3.048 -9.610 64.495 1.00 59.12 94 SER A O 1
ATOM 770 N N . ASN A 1 95 ? -4.536 -10.035 62.864 1.00 55.31 95 ASN A N 1
ATOM 771 C CA . ASN A 1 95 ? -4.805 -8.628 62.507 1.00 55.31 95 ASN A CA 1
ATOM 772 C C . ASN A 1 95 ? -6.287 -8.183 62.642 1.00 55.31 95 ASN A C 1
ATOM 774 O O . ASN A 1 95 ? -6.629 -7.100 62.168 1.00 55.31 95 ASN A O 1
ATOM 778 N N . ALA A 1 96 ? -7.148 -8.964 63.314 1.00 62.09 96 ALA A N 1
ATOM 779 C CA . ALA A 1 96 ? -8.601 -8.726 63.454 1.00 62.09 96 ALA A CA 1
ATOM 780 C C . ALA A 1 96 ? -9.372 -8.699 62.105 1.00 62.09 96 ALA A C 1
ATOM 782 O O . ALA A 1 96 ? -8.837 -9.110 61.075 1.00 62.09 96 ALA A O 1
ATOM 783 N N . ASN A 1 97 ? -10.658 -8.304 62.114 1.00 62.44 97 ASN A N 1
ATOM 784 C CA . ASN A 1 97 ? -11.509 -8.214 60.913 1.00 62.44 97 ASN A CA 1
ATOM 785 C C . ASN A 1 97 ? -10.871 -7.289 59.863 1.00 62.44 97 ASN A C 1
ATOM 787 O O . ASN A 1 97 ? -10.767 -6.082 60.084 1.00 62.44 97 ASN A O 1
ATOM 791 N N . GLN A 1 98 ? -10.498 -7.837 58.707 1.00 65.44 98 GLN A N 1
ATOM 792 C CA . GLN A 1 98 ? -9.957 -7.074 57.585 1.00 65.44 98 GLN A CA 1
ATOM 793 C C . GLN A 1 98 ? -10.903 -7.135 56.388 1.00 65.44 98 GLN A C 1
ATOM 795 O O . GLN A 1 98 ? -11.320 -8.211 55.965 1.00 65.44 98 GLN A O 1
ATOM 800 N N . THR A 1 99 ? -11.226 -5.969 55.832 1.00 69.94 99 THR A N 1
ATOM 801 C CA . THR A 1 99 ? -11.949 -5.854 54.562 1.00 69.94 99 THR A CA 1
ATOM 802 C C . THR A 1 99 ? -10.951 -5.937 53.411 1.00 69.94 99 THR A C 1
ATOM 804 O O . THR A 1 99 ? -10.029 -5.126 53.315 1.00 69.94 99 THR A O 1
ATOM 807 N N . GLU A 1 100 ? -11.129 -6.919 52.534 1.00 75.56 100 GLU A N 1
ATOM 808 C CA . GLU A 1 100 ? -10.291 -7.157 51.361 1.00 75.56 100 GLU A CA 1
ATOM 809 C C . GLU A 1 100 ? -11.103 -7.008 50.070 1.00 75.56 100 GLU A C 1
ATOM 811 O O . GLU A 1 100 ? -12.317 -7.204 50.053 1.00 75.56 100 GLU A O 1
ATOM 816 N N . ILE A 1 101 ? -10.425 -6.669 48.970 1.00 80.69 101 ILE A N 1
ATOM 817 C CA . ILE A 1 101 ? -11.040 -6.674 47.639 1.00 80.69 101 ILE A CA 1
ATOM 818 C C . ILE A 1 101 ? -11.074 -8.114 47.140 1.00 80.69 101 ILE A C 1
ATOM 820 O O . ILE A 1 101 ? -10.028 -8.697 46.837 1.00 80.69 101 ILE A O 1
ATOM 824 N N . LYS A 1 102 ? -12.285 -8.655 47.016 1.00 84.62 102 LYS A N 1
ATOM 825 C CA . LYS A 1 102 ? -12.548 -9.966 46.427 1.00 84.62 102 LYS A CA 1
ATOM 826 C C . LYS A 1 102 ? -12.456 -9.911 44.905 1.00 84.62 102 LYS A C 1
ATOM 828 O O . LYS A 1 102 ? -11.813 -10.765 44.299 1.00 84.62 102 LYS A O 1
ATOM 833 N N . SER A 1 103 ? -13.074 -8.907 44.287 1.00 88.12 103 SER A N 1
ATOM 834 C CA . SER A 1 103 ? -13.056 -8.736 42.834 1.00 88.12 103 SER A CA 1
ATOM 835 C C . SER A 1 103 ? -13.196 -7.267 42.422 1.00 88.12 103 SER A C 1
ATOM 837 O O . SER A 1 103 ? -13.760 -6.449 43.150 1.00 88.12 103 SER A O 1
ATOM 839 N N . ILE A 1 104 ? -12.645 -6.936 41.251 1.00 92.31 104 ILE A N 1
ATOM 840 C CA . ILE A 1 104 ? -12.814 -5.643 40.577 1.00 92.31 104 ILE A CA 1
ATOM 841 C C . ILE A 1 104 ? -13.433 -5.923 39.214 1.00 92.31 104 ILE A C 1
ATOM 843 O O . ILE A 1 104 ? -12.892 -6.731 38.452 1.00 92.31 104 ILE A O 1
ATOM 847 N N . TYR A 1 105 ? -14.554 -5.283 38.900 1.00 94.56 105 TYR A N 1
ATOM 848 C CA . TYR A 1 105 ? -15.251 -5.513 37.638 1.00 94.56 105 TYR A CA 1
ATOM 849 C C . TYR A 1 105 ? -16.030 -4.291 37.162 1.00 94.56 105 TYR A C 1
ATOM 851 O O . TYR A 1 105 ? -16.310 -3.380 37.932 1.00 94.56 105 TYR A O 1
ATOM 859 N N . PHE A 1 106 ? -16.394 -4.281 35.884 1.00 96.06 106 PHE A N 1
ATOM 860 C CA . PHE A 1 106 ? -17.358 -3.332 35.333 1.00 96.06 106 PHE A CA 1
ATOM 861 C C . PHE A 1 106 ? -18.710 -4.018 35.181 1.00 96.06 106 PHE A C 1
ATOM 863 O O . PHE A 1 106 ? -18.804 -5.049 34.514 1.00 96.06 106 PHE A O 1
ATOM 870 N N . GLU A 1 107 ? -19.750 -3.449 35.788 1.00 93.81 107 GLU A N 1
ATOM 871 C CA . GLU A 1 107 ? -21.124 -3.957 35.682 1.00 93.81 107 GLU A CA 1
ATOM 872 C C . GLU A 1 107 ? -21.708 -3.750 34.286 1.00 93.81 107 GLU A C 1
ATOM 874 O O . GLU A 1 107 ? -22.398 -4.623 33.767 1.00 93.81 107 GLU A O 1
ATOM 879 N N . THR A 1 108 ? -21.440 -2.589 33.683 1.00 94.19 108 THR A N 1
ATOM 880 C CA . THR A 1 108 ? -22.049 -2.186 32.415 1.00 94.19 108 THR A CA 1
ATOM 881 C C . THR A 1 108 ? -21.011 -1.732 31.396 1.00 94.19 108 THR A C 1
ATOM 883 O O . THR A 1 108 ? -19.919 -1.272 31.735 1.00 94.19 108 THR A O 1
ATOM 886 N N . GLU A 1 109 ? -21.396 -1.790 30.122 1.00 94.44 109 GLU A N 1
ATOM 887 C CA . GLU A 1 109 ? -20.622 -1.226 29.015 1.00 94.44 109 GLU A CA 1
ATOM 888 C C . GLU A 1 109 ? -20.347 0.269 29.206 1.00 94.44 109 GLU A C 1
ATOM 890 O O . GLU A 1 109 ? -19.230 0.733 28.978 1.00 94.44 109 GLU A O 1
ATOM 895 N N . LYS A 1 110 ? -21.354 1.025 29.661 1.00 94.38 110 LYS A N 1
ATOM 896 C CA . LYS A 1 110 ? -21.237 2.468 29.892 1.00 94.38 110 LYS A CA 1
ATOM 897 C C . LYS A 1 110 ? -20.136 2.774 30.906 1.00 94.38 110 LYS A C 1
ATOM 899 O O . LYS A 1 110 ? -19.323 3.664 30.664 1.00 94.38 110 LYS A O 1
ATOM 904 N N . ASP A 1 111 ? -20.104 2.022 32.004 1.00 94.50 111 ASP A N 1
ATOM 905 C CA . ASP A 1 111 ? -19.098 2.174 33.053 1.00 94.50 111 ASP A CA 1
ATOM 906 C C . ASP A 1 111 ? -17.685 1.903 32.523 1.00 94.50 111 ASP A C 1
ATOM 908 O O . ASP A 1 111 ? -16.765 2.690 32.750 1.00 94.50 111 ASP A O 1
ATOM 912 N N . TYR A 1 112 ? -17.526 0.815 31.767 1.00 96.31 112 TYR A N 1
ATOM 913 C CA . TYR A 1 112 ? -16.253 0.434 31.166 1.00 96.31 112 TYR A CA 1
ATOM 914 C C . TYR A 1 112 ? -15.746 1.479 30.170 1.00 96.31 112 TYR A C 1
ATOM 916 O O . TYR A 1 112 ? -14.622 1.961 30.309 1.00 96.31 112 TYR A O 1
ATOM 924 N N . LEU A 1 113 ? -16.575 1.870 29.195 1.00 95.94 113 LEU A N 1
ATOM 925 C CA . LEU A 1 113 ? -16.189 2.802 28.131 1.00 95.94 113 LEU A CA 1
ATOM 926 C C . LEU A 1 113 ? -15.922 4.217 28.638 1.00 95.94 113 LEU A C 1
ATOM 928 O O . LEU A 1 113 ? -15.029 4.880 28.106 1.00 95.94 113 LEU A O 1
ATOM 932 N N . SER A 1 114 ? -16.665 4.660 29.659 1.00 94.69 114 SER A N 1
ATOM 933 C CA . SER A 1 114 ? -16.401 5.929 30.338 1.00 94.69 114 SER A CA 1
ATOM 934 C C . SER A 1 114 ? -15.028 5.898 31.013 1.00 94.69 114 SER A C 1
ATOM 936 O O . SER A 1 114 ? -14.206 6.778 30.776 1.00 94.69 114 SER A O 1
ATOM 938 N N . PHE A 1 115 ? -14.725 4.827 31.756 1.00 94.81 115 PHE A N 1
ATOM 939 C CA . PHE A 1 115 ? -13.466 4.689 32.491 1.00 94.81 115 PHE A CA 1
ATOM 940 C C . PHE A 1 115 ? -12.221 4.616 31.591 1.00 94.81 115 PHE A C 1
ATOM 942 O O . PHE A 1 115 ? -11.179 5.186 31.921 1.00 94.81 115 PHE A O 1
ATOM 949 N N . ILE A 1 116 ? -12.310 3.929 30.446 1.00 95.69 116 ILE A N 1
ATOM 950 C CA . ILE A 1 116 ? -11.205 3.857 29.472 1.00 95.69 116 ILE A CA 1
ATOM 951 C C . ILE A 1 116 ? -11.213 5.003 28.447 1.00 95.69 116 ILE A C 1
ATOM 953 O O . ILE A 1 116 ? -10.343 5.033 27.580 1.00 95.69 116 ILE A O 1
ATOM 957 N N . GLU A 1 117 ? -12.180 5.923 28.529 1.00 96.12 117 GLU A N 1
ATOM 958 C CA . GLU A 1 117 ? -12.335 7.087 27.641 1.00 96.12 117 GLU A CA 1
ATOM 959 C C . GLU A 1 117 ? -12.512 6.725 26.149 1.00 96.12 117 GLU A C 1
ATOM 961 O O . GLU A 1 117 ? -12.086 7.452 25.250 1.00 96.12 117 GLU A O 1
ATOM 966 N N . LYS A 1 118 ? -13.180 5.600 25.854 1.00 96.44 118 LYS A N 1
ATOM 967 C CA . LYS A 1 118 ? -13.380 5.088 24.478 1.00 96.44 118 LYS A CA 1
ATOM 968 C C . LYS A 1 118 ? -14.805 5.208 23.939 1.00 96.44 118 LYS A C 1
ATOM 970 O O . LYS A 1 118 ? -15.082 4.767 22.826 1.00 96.44 118 LYS A O 1
ATOM 975 N N . THR A 1 119 ? -15.709 5.871 24.657 1.00 95.25 119 THR A N 1
ATOM 976 C CA . THR A 1 119 ? -17.120 6.027 24.253 1.00 95.25 119 THR A CA 1
ATOM 977 C C . THR A 1 119 ? -17.298 6.604 22.843 1.00 95.25 119 THR A C 1
ATOM 979 O O . THR A 1 119 ? -18.127 6.119 22.075 1.00 95.25 119 THR A O 1
ATOM 982 N N . SER A 1 120 ? -16.542 7.644 22.473 1.00 94.00 120 SER A N 1
ATOM 983 C CA . SER A 1 120 ? -16.656 8.254 21.138 1.00 94.00 120 SER A CA 1
ATOM 984 C C . SER A 1 120 ? -16.099 7.346 20.038 1.00 94.00 120 SER A C 1
ATOM 986 O O . SER A 1 120 ? -16.634 7.319 18.933 1.00 94.00 120 SER A O 1
ATOM 988 N N . GLU A 1 121 ? -15.052 6.586 20.351 1.00 96.44 121 GLU A N 1
ATOM 989 C CA . GLU A 1 121 ? -14.400 5.654 19.437 1.00 96.44 121 GLU A CA 1
ATOM 990 C C . GLU A 1 121 ? -15.302 4.468 19.111 1.00 96.44 121 GLU A C 1
ATOM 992 O O . GLU A 1 121 ? -15.528 4.191 17.938 1.00 96.44 121 GLU A O 1
ATOM 997 N N . VAL A 1 122 ? -15.925 3.862 20.124 1.00 96.31 122 VAL A N 1
ATOM 998 C CA . VAL A 1 122 ? -16.906 2.785 19.929 1.00 96.31 122 VAL A CA 1
ATOM 999 C C . VAL A 1 122 ? -18.109 3.266 19.118 1.00 96.31 122 VAL A C 1
ATOM 1001 O O . VAL A 1 122 ? -18.577 2.558 18.229 1.00 96.31 122 VAL A O 1
ATOM 1004 N N . LYS A 1 123 ? -18.589 4.496 19.349 1.00 94.44 123 LYS A N 1
ATOM 1005 C CA . LYS A 1 123 ? -19.665 5.075 18.525 1.00 94.44 123 LYS A CA 1
ATOM 1006 C C . LYS A 1 123 ? -19.266 5.187 17.052 1.00 94.44 123 LYS A C 1
ATOM 1008 O O . LYS A 1 123 ? -20.072 4.834 16.192 1.00 94.44 123 LYS A O 1
ATOM 1013 N N . ARG A 1 124 ? -18.047 5.659 16.752 1.00 94.38 124 ARG A N 1
ATOM 1014 C CA . ARG A 1 124 ? -17.529 5.730 15.371 1.00 94.38 124 ARG A CA 1
ATOM 1015 C C . ARG A 1 124 ? -17.392 4.339 14.757 1.00 94.38 124 ARG A C 1
ATOM 1017 O O . ARG A 1 124 ? -17.908 4.121 13.667 1.00 94.38 124 ARG A O 1
ATOM 1024 N N . PHE A 1 125 ? -16.794 3.408 15.495 1.00 95.56 125 PHE A N 1
ATOM 1025 C CA . PHE A 1 125 ? -16.607 2.012 15.107 1.00 95.56 125 PHE A CA 1
ATOM 1026 C C . PHE A 1 125 ? -17.926 1.342 14.697 1.00 95.56 125 PHE A C 1
ATOM 1028 O O . PHE A 1 125 ? -18.051 0.832 13.585 1.00 95.56 125 PHE A O 1
ATOM 1035 N N . LEU A 1 126 ? -18.949 1.420 15.555 1.00 94.25 126 LEU A N 1
ATOM 1036 C CA . LEU A 1 126 ? -20.272 0.858 15.270 1.00 94.25 126 LEU A CA 1
ATOM 1037 C C . LEU A 1 126 ? -20.959 1.562 14.094 1.00 94.25 126 LEU A C 1
ATOM 1039 O O . LEU A 1 126 ? -21.596 0.909 13.272 1.00 94.25 126 LEU A O 1
ATOM 1043 N N . SER A 1 127 ? -20.823 2.888 13.990 1.00 93.19 127 SER A N 1
ATOM 1044 C CA . SER A 1 127 ? -21.404 3.653 12.877 1.00 93.19 127 SER A CA 1
ATOM 1045 C C . SER A 1 127 ? -20.795 3.243 11.534 1.00 93.19 127 SER A C 1
ATOM 1047 O O . SER A 1 127 ? -21.531 3.041 10.571 1.00 93.19 127 SER A O 1
ATOM 1049 N N . ALA A 1 128 ? -19.472 3.063 11.486 1.00 93.62 128 ALA A N 1
ATOM 1050 C CA . ALA A 1 128 ? -18.754 2.612 10.301 1.00 93.62 128 ALA A CA 1
ATOM 1051 C C . ALA A 1 128 ? -19.184 1.199 9.884 1.00 93.62 128 ALA A C 1
ATOM 1053 O O . ALA A 1 128 ? -19.577 1.000 8.737 1.00 93.62 128 ALA A O 1
ATOM 1054 N N . ILE A 1 129 ? -19.201 0.238 10.817 1.00 91.88 129 ILE A N 1
ATOM 1055 C CA . ILE A 1 129 ? -19.629 -1.142 10.530 1.00 91.88 129 ILE A CA 1
ATOM 1056 C C . ILE A 1 129 ? -21.058 -1.170 9.992 1.00 91.88 129 ILE A C 1
ATOM 1058 O O . ILE A 1 129 ? -21.299 -1.766 8.944 1.00 91.88 129 ILE A O 1
ATOM 1062 N N . ASN A 1 130 ? -21.990 -0.492 10.666 1.00 90.44 130 ASN A N 1
ATOM 1063 C CA . ASN A 1 130 ? -23.389 -0.458 10.247 1.00 90.44 130 ASN A CA 1
ATOM 1064 C C . ASN A 1 130 ? -23.550 0.149 8.848 1.00 90.44 130 ASN A C 1
ATOM 1066 O O . ASN A 1 130 ? -24.340 -0.349 8.048 1.00 90.44 130 ASN A O 1
ATOM 1070 N N . LEU A 1 131 ? -22.801 1.210 8.535 1.00 90.94 131 LEU A N 1
ATOM 1071 C CA . LEU A 1 131 ? -22.829 1.840 7.219 1.00 90.94 131 LEU A CA 1
ATOM 1072 C C . LEU A 1 131 ? -22.288 0.900 6.128 1.00 90.94 131 LEU A C 1
ATOM 1074 O O . LEU A 1 131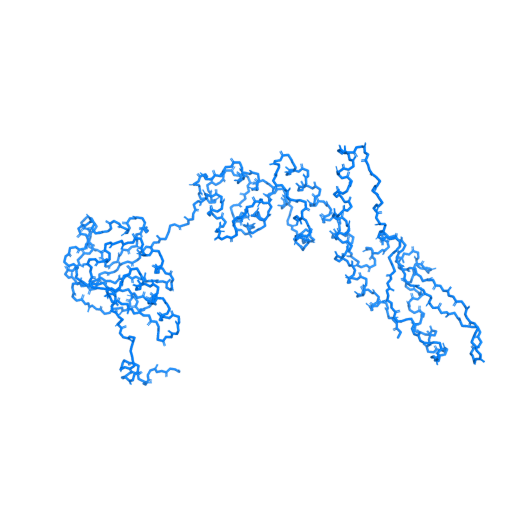 ? -22.947 0.722 5.101 1.00 90.94 131 LEU A O 1
ATOM 1078 N N . ILE A 1 132 ? -21.128 0.281 6.367 1.00 89.69 132 ILE A N 1
ATOM 1079 C CA . ILE A 1 132 ? -20.475 -0.662 5.446 1.00 89.69 132 ILE A CA 1
ATOM 1080 C C . ILE A 1 132 ? -21.381 -1.867 5.196 1.00 89.69 132 ILE A C 1
ATOM 1082 O O . ILE A 1 132 ? -21.690 -2.169 4.044 1.00 89.69 132 ILE A O 1
ATOM 1086 N N . GLN A 1 133 ? -21.863 -2.515 6.260 1.00 85.75 133 GLN A N 1
ATOM 1087 C CA . GLN A 1 133 ? -22.757 -3.669 6.166 1.00 85.75 133 GLN A CA 1
ATOM 1088 C C . GLN A 1 133 ? -24.029 -3.305 5.404 1.00 85.75 133 GLN A C 1
ATOM 1090 O O . GLN A 1 133 ? -24.349 -3.943 4.405 1.00 85.75 133 GLN A O 1
ATOM 1095 N N . LYS A 1 134 ? -24.714 -2.224 5.796 1.00 84.88 134 LYS A N 1
ATOM 1096 C CA . LYS A 1 134 ? -25.953 -1.798 5.135 1.00 84.88 134 LYS A CA 1
ATOM 1097 C C . LYS A 1 134 ? -25.767 -1.586 3.634 1.00 84.88 134 LYS A C 1
ATOM 1099 O O . LYS A 1 134 ? -26.641 -1.954 2.859 1.00 84.88 134 LYS A O 1
ATOM 1104 N N . LYS A 1 135 ? -24.662 -0.966 3.216 1.00 83.94 135 LYS A N 1
ATOM 1105 C CA . LYS A 1 135 ? -24.455 -0.590 1.813 1.00 83.94 135 LYS A CA 1
ATOM 1106 C C . LYS A 1 135 ? -23.841 -1.689 0.953 1.00 83.94 135 LYS A C 1
ATOM 1108 O O . LYS A 1 135 ? -24.071 -1.657 -0.254 1.00 83.94 135 LYS A O 1
ATOM 1113 N N . LEU A 1 136 ? -23.063 -2.608 1.523 1.00 79.38 136 LEU A N 1
ATOM 1114 C CA . LEU A 1 136 ? -22.345 -3.638 0.764 1.00 79.38 136 LEU A CA 1
ATOM 1115 C C . LEU A 1 136 ? -22.965 -5.044 0.856 1.00 79.38 136 LEU A C 1
ATOM 1117 O O . LEU A 1 136 ? -22.647 -5.892 0.021 1.00 79.38 136 LEU A O 1
ATOM 1121 N N . ILE A 1 137 ? -23.901 -5.290 1.784 1.00 72.00 137 ILE A N 1
ATOM 1122 C CA . ILE A 1 137 ? -24.749 -6.498 1.745 1.00 72.00 137 ILE A CA 1
ATOM 1123 C C . ILE A 1 137 ? -25.541 -6.541 0.428 1.00 72.00 137 ILE A C 1
ATOM 1125 O O . ILE A 1 137 ? -25.625 -7.590 -0.207 1.00 72.00 137 ILE A O 1
ATOM 1129 N N . GLU A 1 138 ? -26.039 -5.387 -0.031 1.00 65.31 138 GLU A N 1
ATOM 1130 C CA . GLU A 1 138 ? -26.762 -5.241 -1.305 1.00 65.31 138 GLU A CA 1
ATOM 1131 C C . GLU A 1 138 ? -25.942 -5.719 -2.514 1.00 65.31 138 GLU A C 1
ATOM 1133 O O . GLU A 1 138 ? -26.504 -6.198 -3.496 1.00 65.31 138 GLU A O 1
ATOM 1138 N N . THR A 1 139 ? -24.614 -5.613 -2.447 1.00 66.38 139 THR A N 1
ATOM 1139 C CA . THR A 1 139 ? -23.715 -5.909 -3.565 1.00 66.38 139 THR A CA 1
ATOM 1140 C C . THR A 1 139 ? -23.022 -7.269 -3.451 1.00 66.38 139 THR A C 1
ATOM 1142 O O . THR A 1 139 ? -22.256 -7.624 -4.343 1.00 66.38 139 THR A O 1
ATOM 1145 N N . LYS A 1 140 ? -23.293 -8.054 -2.392 1.00 68.81 140 LYS A N 1
ATOM 1146 C CA . LYS A 1 140 ? -22.622 -9.341 -2.086 1.00 68.81 140 LYS A CA 1
ATOM 1147 C C . LYS A 1 140 ? -21.088 -9.241 -2.021 1.00 68.81 140 LYS A C 1
ATOM 1149 O O . LYS A 1 140 ? -20.393 -10.218 -2.280 1.00 68.81 140 LYS A O 1
ATOM 1154 N N . ILE A 1 141 ? -20.562 -8.059 -1.694 1.00 69.56 141 ILE A N 1
ATOM 1155 C CA . ILE A 1 141 ? -19.116 -7.784 -1.715 1.00 69.56 141 ILE A CA 1
ATOM 1156 C C . ILE A 1 141 ? -18.448 -8.159 -0.382 1.00 69.56 141 ILE A C 1
ATOM 1158 O O . ILE A 1 141 ? -17.281 -8.534 -0.359 1.00 69.56 141 ILE A O 1
ATOM 1162 N N . THR A 1 142 ? -19.162 -8.061 0.740 1.00 67.00 142 THR A N 1
ATOM 1163 C CA . THR A 1 142 ? -18.531 -8.106 2.067 1.00 67.00 142 THR A CA 1
ATOM 1164 C C . THR A 1 142 ? -18.356 -9.500 2.647 1.00 67.00 142 THR A C 1
ATOM 1166 O O . THR A 1 142 ? -19.313 -10.266 2.755 1.00 67.00 142 THR A O 1
ATOM 1169 N N . SER A 1 143 ? -17.153 -9.751 3.165 1.00 76.50 143 SER A N 1
ATOM 1170 C CA . SER A 1 143 ? -16.854 -10.863 4.069 1.00 76.50 143 SER A CA 1
ATOM 1171 C C . SER A 1 143 ? -17.294 -10.553 5.506 1.00 76.50 143 SER A C 1
ATOM 1173 O O . SER A 1 143 ? -17.096 -9.438 5.999 1.00 76.50 143 SER A O 1
ATOM 1175 N N . LYS A 1 144 ? -17.823 -11.564 6.213 1.00 79.88 144 LYS A N 1
ATOM 1176 C CA . LYS A 1 144 ? -18.091 -11.487 7.661 1.00 79.88 144 LYS A CA 1
ATOM 1177 C C . LYS A 1 144 ? -16.801 -11.271 8.466 1.00 79.88 144 LYS A C 1
ATOM 1179 O O . LYS A 1 144 ? -16.830 -10.661 9.525 1.00 79.88 144 LYS A O 1
ATOM 1184 N N . GLU A 1 145 ? -15.645 -11.691 7.969 1.00 85.94 145 GLU A N 1
ATOM 1185 C CA . GLU A 1 145 ? -14.387 -11.582 8.719 1.00 85.94 145 GLU A CA 1
ATOM 1186 C C . GLU A 1 145 ? -13.730 -10.200 8.606 1.00 85.94 145 GLU A C 1
ATOM 1188 O O . GLU A 1 145 ? -12.921 -9.827 9.456 1.00 85.94 145 GLU A O 1
ATOM 1193 N N . TRP A 1 146 ? -14.098 -9.403 7.596 1.00 89.31 146 TRP A N 1
ATOM 1194 C CA . TRP A 1 146 ? -13.423 -8.137 7.298 1.00 89.31 146 TRP A CA 1
ATOM 1195 C C . TRP A 1 146 ? -13.384 -7.159 8.491 1.00 89.31 146 TRP A C 1
ATOM 1197 O O . TRP A 1 146 ? -12.292 -6.696 8.835 1.00 89.31 146 TRP A O 1
ATOM 1207 N N . PRO A 1 147 ? -14.490 -6.892 9.220 1.00 91.50 147 PRO A N 1
ATOM 1208 C CA . PRO A 1 147 ? -14.441 -5.969 10.355 1.00 91.50 147 PRO A CA 1
ATOM 1209 C C . PRO A 1 147 ? -13.519 -6.438 11.493 1.00 91.50 147 PRO A C 1
ATOM 1211 O O . PRO A 1 147 ? -12.982 -5.606 12.222 1.00 91.50 147 PRO A O 1
ATOM 1214 N N . LEU A 1 148 ? -13.302 -7.753 11.643 1.00 91.25 148 LEU A N 1
ATOM 1215 C CA . LEU A 1 148 ? -12.397 -8.315 12.655 1.00 91.25 148 LEU A CA 1
ATOM 1216 C C . LEU A 1 148 ? -10.921 -8.075 12.307 1.00 91.25 148 LEU A C 1
ATOM 1218 O O . LEU A 1 148 ? -10.094 -7.926 13.212 1.00 91.25 148 LEU A O 1
ATOM 1222 N N . LEU A 1 149 ? -10.596 -8.030 11.013 1.00 91.19 149 LEU A N 1
ATOM 1223 C CA . LEU A 1 149 ? -9.248 -7.760 10.507 1.00 91.19 149 LEU A CA 1
ATOM 1224 C C . LEU A 1 149 ? -8.933 -6.257 10.488 1.00 91.19 149 LEU A C 1
ATOM 1226 O O . LEU A 1 149 ? -7.788 -5.871 10.714 1.00 91.19 149 LEU A O 1
ATOM 1230 N N . HIS A 1 150 ? -9.957 -5.418 10.318 1.00 92.75 150 HIS A N 1
ATOM 1231 C CA . HIS A 1 150 ? -9.837 -3.968 10.134 1.00 92.75 150 HIS A CA 1
ATOM 1232 C C . HIS A 1 150 ? -10.301 -3.145 11.345 1.00 92.75 150 HIS A C 1
ATOM 1234 O O . HIS A 1 150 ? -10.721 -1.997 11.212 1.00 92.75 150 HIS A O 1
ATOM 1240 N N . ILE A 1 151 ? -10.200 -3.704 12.559 1.00 93.38 151 ILE A N 1
ATOM 1241 C CA . ILE A 1 151 ? -10.590 -3.003 13.796 1.00 93.38 151 ILE A CA 1
ATOM 1242 C C . ILE A 1 151 ? -9.874 -1.655 13.924 1.00 93.38 151 ILE A C 1
ATOM 1244 O O . ILE A 1 151 ? -10.508 -0.661 14.265 1.00 93.38 151 ILE A O 1
ATOM 1248 N N . THR A 1 152 ? -8.572 -1.614 13.629 1.00 92.19 152 THR A N 1
ATOM 1249 C CA . THR A 1 152 ? -7.779 -0.382 13.718 1.00 92.19 152 THR A CA 1
ATOM 1250 C C . THR A 1 152 ? -8.338 0.698 12.793 1.00 92.19 152 THR A C 1
ATOM 1252 O O . THR A 1 152 ? -8.601 1.807 13.256 1.00 92.19 152 THR A O 1
ATOM 1255 N N . ASP A 1 153 ? -8.600 0.357 11.527 1.00 93.56 153 ASP A N 1
ATOM 1256 C CA . ASP A 1 153 ? -9.193 1.277 10.554 1.00 93.56 153 ASP A CA 1
ATOM 1257 C C . ASP A 1 153 ? -10.556 1.772 11.048 1.00 93.56 153 ASP A C 1
ATOM 1259 O O . ASP A 1 153 ? -10.806 2.968 11.114 1.00 93.56 153 ASP A O 1
ATOM 1263 N N . LEU A 1 154 ? -11.416 0.872 11.526 1.00 94.19 154 LEU A N 1
ATOM 1264 C CA . LEU A 1 154 ? -12.755 1.213 12.015 1.00 94.19 154 LEU A CA 1
ATOM 1265 C C . LEU A 1 154 ? -12.759 2.116 13.264 1.00 94.19 154 LEU A C 1
ATOM 1267 O O . LEU A 1 154 ? -13.740 2.822 13.505 1.00 94.19 154 LEU A O 1
ATOM 1271 N N . THR A 1 155 ? -11.689 2.112 14.064 1.00 93.56 155 THR A N 1
ATOM 1272 C CA . THR A 1 155 ? -11.559 2.971 15.258 1.00 93.56 155 THR A CA 1
ATOM 1273 C C . THR A 1 155 ? -10.937 4.344 14.990 1.00 93.56 155 THR A C 1
ATOM 1275 O O . THR A 1 155 ? -11.063 5.251 15.824 1.00 93.56 155 THR A O 1
ATOM 1278 N N . ASN A 1 156 ? -10.290 4.522 13.837 1.00 93.69 156 ASN A N 1
ATOM 1279 C CA . ASN A 1 156 ? -9.599 5.759 13.495 1.00 93.69 156 ASN A CA 1
ATOM 1280 C C . ASN A 1 156 ? -10.557 6.949 13.342 1.00 93.69 156 ASN A C 1
ATOM 1282 O O . ASN A 1 156 ? -11.777 6.825 13.196 1.00 93.69 156 ASN A O 1
ATOM 1286 N N . VAL A 1 157 ? -9.981 8.147 13.416 1.00 94.06 157 VAL A N 1
ATOM 1287 C CA . VAL A 1 157 ? -10.694 9.394 13.141 1.00 94.06 157 VAL A CA 1
ATOM 1288 C C . VAL A 1 157 ? -10.461 9.759 11.684 1.00 94.06 157 VAL A C 1
ATOM 1290 O O . VAL A 1 157 ? -9.318 9.915 11.262 1.00 94.06 157 VAL A O 1
ATOM 1293 N N . TYR A 1 158 ? -11.551 9.923 10.945 1.00 94.06 158 TYR A N 1
ATOM 1294 C CA . TYR A 1 158 ? -11.532 10.340 9.550 1.00 94.06 158 TYR A CA 1
ATOM 1295 C C . TYR A 1 158 ? -12.357 11.605 9.344 1.00 94.06 158 TYR A C 1
ATOM 1297 O O . TYR A 1 158 ? -13.125 12.027 10.214 1.00 94.06 158 TYR A O 1
ATOM 1305 N N . GLU A 1 159 ? -12.194 12.195 8.165 1.00 91.94 159 GLU A N 1
ATOM 1306 C CA . GLU A 1 159 ? -13.016 13.302 7.701 1.00 91.94 159 GLU A CA 1
ATOM 1307 C C . GLU A 1 159 ? -14.477 12.876 7.493 1.00 91.94 159 GLU A C 1
ATOM 1309 O O . GLU A 1 159 ? -14.837 11.693 7.476 1.00 91.94 159 GLU A O 1
ATOM 1314 N N . LYS A 1 160 ? -15.348 13.874 7.341 1.00 90.81 160 LYS A N 1
ATOM 1315 C CA . LYS A 1 160 ? -16.767 13.649 7.075 1.00 90.81 160 LYS A CA 1
ATOM 1316 C C . LYS A 1 160 ? -16.938 12.869 5.764 1.00 90.81 160 LYS A C 1
ATOM 1318 O O . LYS A 1 160 ? -16.271 13.178 4.787 1.00 90.81 160 LYS A O 1
ATOM 1323 N N . ASN A 1 161 ? -17.882 11.929 5.742 1.00 92.44 161 ASN A N 1
ATOM 1324 C CA . ASN A 1 161 ? -18.225 11.079 4.594 1.00 92.44 161 ASN A CA 1
ATOM 1325 C C . ASN A 1 161 ? -17.147 10.064 4.162 1.00 92.44 161 ASN A C 1
ATOM 1327 O O . ASN A 1 161 ? -17.295 9.435 3.120 1.00 92.44 161 ASN A O 1
ATOM 1331 N N . PHE A 1 162 ? -16.072 9.874 4.938 1.00 95.81 162 PHE A N 1
ATOM 1332 C CA . PHE A 1 162 ? -14.980 8.970 4.562 1.00 95.81 162 PHE A CA 1
ATOM 1333 C C . PHE A 1 162 ? -15.466 7.561 4.190 1.00 95.81 162 PHE A C 1
ATOM 1335 O O . PHE A 1 162 ? -15.103 7.027 3.145 1.00 95.81 162 PHE A O 1
ATOM 1342 N N . TRP A 1 163 ? -16.306 6.953 5.028 1.00 95.00 163 TRP A N 1
ATOM 1343 C CA . TRP A 1 163 ? -16.791 5.595 4.784 1.00 95.00 163 TRP A CA 1
ATOM 1344 C C . TRP A 1 163 ? -17.768 5.537 3.610 1.00 95.00 163 TRP A C 1
ATOM 1346 O O . TRP A 1 163 ? -17.745 4.575 2.848 1.00 95.00 163 TRP A O 1
ATOM 1356 N N . GLU A 1 164 ? -18.586 6.570 3.423 1.00 94.19 164 GLU A N 1
ATOM 1357 C CA . GLU A 1 164 ? -19.451 6.726 2.259 1.00 94.19 164 GLU A CA 1
ATOM 1358 C C . GLU A 1 164 ? -18.636 6.769 0.959 1.00 94.19 164 GLU A C 1
ATOM 1360 O O . GLU A 1 164 ? -18.974 6.059 0.011 1.00 94.19 164 GLU A O 1
ATOM 1365 N N . ASP A 1 165 ? -17.530 7.512 0.938 1.00 95.88 165 ASP A N 1
ATOM 1366 C CA . ASP A 1 165 ? -16.636 7.608 -0.217 1.00 95.88 165 ASP A CA 1
ATOM 1367 C C . ASP A 1 165 ? -15.894 6.288 -0.482 1.00 95.88 165 ASP A C 1
ATOM 1369 O O . ASP A 1 165 ? -15.807 5.858 -1.635 1.00 95.88 165 ASP A O 1
ATOM 1373 N N . ILE A 1 166 ? -15.426 5.588 0.565 1.00 95.12 166 ILE A N 1
ATOM 1374 C CA . ILE A 1 166 ? -14.867 4.227 0.436 1.00 95.12 166 ILE A CA 1
ATOM 1375 C C . ILE A 1 166 ? -15.888 3.298 -0.226 1.00 95.12 166 ILE A C 1
ATOM 1377 O O . ILE A 1 166 ? -15.562 2.601 -1.185 1.00 95.12 166 ILE A O 1
ATOM 1381 N N . ILE A 1 167 ? -17.133 3.308 0.251 1.00 92.94 167 ILE A N 1
ATOM 1382 C CA . ILE A 1 167 ? -18.206 2.458 -0.270 1.00 92.94 167 ILE A CA 1
ATOM 1383 C C . ILE A 1 167 ? -18.522 2.803 -1.729 1.00 92.94 167 ILE A C 1
ATOM 1385 O O . ILE A 1 167 ? -18.704 1.889 -2.531 1.00 92.94 167 ILE A O 1
ATOM 1389 N N . LEU A 1 168 ? -18.568 4.089 -2.097 1.00 93.69 168 LEU A N 1
ATOM 1390 C CA . LEU A 1 168 ? -18.769 4.516 -3.487 1.00 93.69 168 LEU A CA 1
ATOM 1391 C C . LEU A 1 168 ? -17.668 3.977 -4.405 1.00 93.69 168 LEU A C 1
ATOM 1393 O O . LEU A 1 168 ? -17.972 3.433 -5.467 1.00 93.69 168 LEU A O 1
ATOM 1397 N N . CYS A 1 169 ? -16.407 4.071 -3.972 1.00 93.94 169 CYS A N 1
ATOM 1398 C CA . CYS A 1 169 ? -15.274 3.525 -4.715 1.00 93.94 169 CYS A CA 1
ATOM 1399 C C . CYS A 1 169 ? -15.395 2.006 -4.869 1.00 93.94 169 CYS A C 1
ATOM 1401 O O . CYS A 1 169 ? -15.294 1.490 -5.978 1.00 93.94 169 CYS A O 1
ATOM 1403 N N . VAL A 1 170 ? -15.667 1.295 -3.771 1.00 92.19 170 VAL A N 1
ATOM 1404 C CA . VAL A 1 170 ? -15.824 -0.166 -3.757 1.00 92.19 170 VAL A CA 1
ATOM 1405 C C . VAL A 1 170 ? -16.935 -0.622 -4.705 1.00 92.19 170 VAL A C 1
ATOM 1407 O O . VAL A 1 170 ? -16.714 -1.521 -5.515 1.00 92.19 170 VAL A O 1
ATOM 1410 N N . LYS A 1 171 ? -18.116 0.009 -4.643 1.00 91.25 171 LYS A N 1
ATOM 1411 C CA . LYS A 1 171 ? -19.245 -0.326 -5.523 1.00 91.25 171 LYS A CA 1
ATOM 1412 C C . LYS A 1 171 ? -18.876 -0.141 -6.990 1.00 91.25 171 LYS A C 1
ATOM 1414 O O . LYS A 1 171 ? -19.017 -1.074 -7.775 1.00 91.25 171 LYS A O 1
ATOM 1419 N N . TRP A 1 172 ? -18.333 1.024 -7.337 1.00 92.94 172 TRP A N 1
ATOM 1420 C CA . TRP A 1 172 ? -17.979 1.334 -8.718 1.00 92.94 172 TRP A CA 1
ATOM 1421 C C . TRP A 1 172 ? -16.922 0.381 -9.277 1.00 92.94 172 TRP A C 1
ATOM 1423 O O . TRP A 1 172 ? -17.087 -0.116 -10.387 1.00 92.94 172 TRP A O 1
ATOM 1433 N N . LEU A 1 173 ? -15.871 0.083 -8.507 1.00 91.25 173 LEU A N 1
ATOM 1434 C CA . LEU A 1 173 ? -14.799 -0.827 -8.926 1.00 91.25 173 LEU A CA 1
ATOM 1435 C C . LEU A 1 173 ? -15.296 -2.257 -9.125 1.00 91.25 173 LEU A C 1
ATOM 1437 O O . LEU A 1 173 ? -14.867 -2.937 -10.054 1.00 91.25 173 LEU A O 1
ATOM 1441 N N . ASN A 1 174 ? -16.212 -2.711 -8.270 1.00 88.38 174 ASN A N 1
ATOM 1442 C CA . ASN A 1 174 ? -16.794 -4.038 -8.402 1.00 88.38 174 ASN A CA 1
ATOM 1443 C C . ASN A 1 174 ? -17.742 -4.147 -9.608 1.00 88.38 174 ASN A C 1
ATOM 1445 O O . ASN A 1 174 ? -17.776 -5.189 -10.259 1.00 88.38 174 ASN A O 1
ATOM 1449 N N . GLU A 1 175 ? -18.488 -3.084 -9.916 1.00 90.19 175 GLU A N 1
ATOM 1450 C CA . GLU A 1 175 ? -19.409 -3.020 -11.061 1.00 90.19 175 GLU A CA 1
ATOM 1451 C C . GLU A 1 175 ? -18.689 -2.776 -12.401 1.00 90.19 175 GLU A C 1
ATOM 1453 O O . GLU A 1 175 ? -19.177 -3.206 -13.442 1.00 90.19 175 GLU A O 1
ATOM 1458 N N . ASN A 1 176 ? -17.518 -2.129 -12.387 1.00 90.88 176 ASN A N 1
ATOM 1459 C CA . ASN A 1 176 ? -16.773 -1.705 -13.580 1.00 90.88 176 ASN A CA 1
ATOM 1460 C C . ASN A 1 176 ? -15.373 -2.341 -13.648 1.00 90.88 176 ASN A C 1
ATOM 1462 O O . ASN A 1 176 ? -14.372 -1.663 -13.909 1.00 90.88 176 ASN A O 1
ATOM 1466 N N . LYS A 1 177 ? -15.292 -3.657 -13.411 1.00 87.69 177 LYS A N 1
ATOM 1467 C CA . LYS A 1 177 ? -14.045 -4.418 -13.588 1.00 87.69 177 LYS A CA 1
ATOM 1468 C C . LYS A 1 177 ? -13.555 -4.307 -15.030 1.00 87.69 177 LYS A C 1
ATOM 1470 O O . LYS A 1 177 ? -14.357 -4.374 -15.959 1.00 87.69 177 LYS A O 1
ATOM 1475 N N . ASN A 1 178 ? -12.241 -4.187 -15.220 1.00 90.38 178 ASN A N 1
ATOM 1476 C CA . ASN A 1 178 ? -11.631 -4.018 -16.543 1.00 90.38 178 ASN A CA 1
ATOM 1477 C C . ASN A 1 178 ? -12.163 -2.787 -17.291 1.00 90.38 178 ASN A C 1
ATOM 1479 O O . ASN A 1 178 ? -12.362 -2.819 -18.502 1.00 90.38 178 ASN A O 1
ATOM 1483 N N . SER A 1 179 ? -12.396 -1.687 -16.572 1.00 92.25 179 SER A N 1
ATOM 1484 C CA . SER A 1 179 ? -12.776 -0.413 -17.194 1.00 92.25 179 SER A CA 1
ATOM 1485 C C . SER A 1 179 ? -11.674 0.161 -18.093 1.00 92.25 179 SER A C 1
ATOM 1487 O O . SER A 1 179 ? -11.966 0.960 -18.981 1.00 92.25 179 SER A O 1
ATOM 1489 N N . TYR A 1 180 ? -10.409 -0.223 -17.871 1.00 92.50 180 TYR A N 1
ATOM 1490 C CA . TYR A 1 180 ? -9.235 0.327 -18.556 1.00 92.50 180 TYR A CA 1
ATOM 1491 C C . TYR A 1 180 ? -9.172 1.864 -18.501 1.00 92.50 180 TYR A C 1
ATOM 1493 O O . TYR A 1 180 ? -8.649 2.511 -19.415 1.00 92.50 180 TYR A O 1
ATOM 1501 N N . LEU A 1 181 ? -9.693 2.449 -17.423 1.00 94.50 181 LEU A N 1
ATOM 1502 C CA . LEU A 1 181 ? -9.600 3.871 -17.107 1.00 94.50 181 LEU A CA 1
ATOM 1503 C C . LEU A 1 181 ? -8.403 4.126 -16.192 1.00 94.50 181 LEU A C 1
ATOM 1505 O O . LEU A 1 181 ? -8.025 3.258 -15.411 1.00 94.50 181 LEU A O 1
ATOM 1509 N N . TYR A 1 182 ? -7.808 5.313 -16.254 1.00 94.19 182 TYR A N 1
ATOM 1510 C CA . TYR A 1 182 ? -6.944 5.807 -15.182 1.00 94.19 182 TYR A CA 1
ATOM 1511 C C . TYR A 1 182 ? -7.799 6.209 -13.975 1.00 94.19 182 TYR A C 1
ATOM 1513 O O . TYR A 1 182 ? -8.946 6.616 -14.132 1.00 94.19 182 TYR A O 1
ATOM 1521 N N . ILE A 1 183 ? -7.224 6.215 -12.766 1.00 93.44 183 ILE A N 1
ATOM 1522 C CA . ILE A 1 183 ? -7.942 6.649 -11.547 1.00 93.44 183 ILE A CA 1
ATOM 1523 C C . ILE A 1 183 ? -8.571 8.042 -11.716 1.00 93.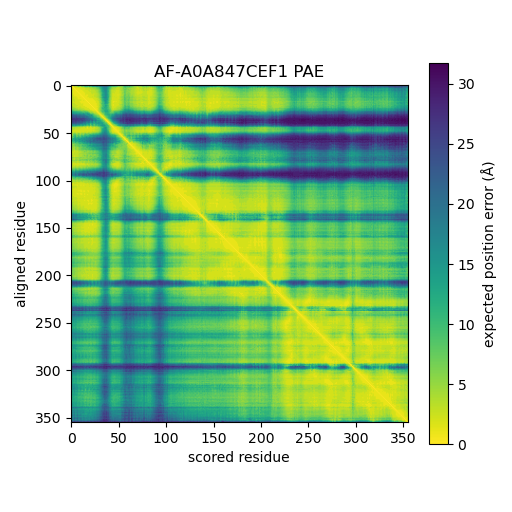44 183 ILE A C 1
ATOM 1525 O O . ILE A 1 183 ? -9.658 8.306 -11.213 1.00 93.44 183 ILE A O 1
ATOM 1529 N N . ARG A 1 184 ? -7.912 8.934 -12.468 1.00 93.06 184 ARG A N 1
ATOM 1530 C CA . ARG A 1 184 ? -8.415 10.288 -12.736 1.00 93.06 184 ARG A CA 1
ATOM 1531 C C . ARG A 1 184 ? -9.626 10.342 -13.673 1.00 93.06 184 ARG A C 1
ATOM 1533 O O . ARG A 1 184 ? -10.331 11.342 -13.681 1.00 93.06 184 ARG A O 1
ATOM 1540 N N . GLU A 1 185 ? -9.860 9.288 -14.440 1.00 94.00 185 GLU A N 1
ATOM 1541 C CA . GLU A 1 185 ? -10.985 9.174 -15.369 1.00 94.00 185 GLU A CA 1
ATOM 1542 C C . GLU A 1 185 ? -12.202 8.495 -14.724 1.00 94.00 185 GLU A C 1
ATOM 1544 O O . GLU A 1 185 ? -13.258 8.430 -15.348 1.00 94.00 185 GLU A O 1
ATOM 1549 N N . ILE A 1 186 ? -12.077 7.998 -13.486 1.00 94.31 186 ILE A N 1
ATOM 1550 C CA . ILE A 1 186 ? -13.174 7.342 -12.773 1.00 94.31 186 ILE A CA 1
ATOM 1551 C C . ILE A 1 186 ? -14.298 8.367 -12.521 1.00 94.31 186 ILE A C 1
ATOM 1553 O O . ILE A 1 186 ? -14.069 9.359 -11.822 1.00 94.31 186 ILE A O 1
ATOM 1557 N N . PRO A 1 187 ? -15.521 8.143 -13.043 1.00 94.06 187 PRO A N 1
ATOM 1558 C CA . PRO A 1 187 ? -16.631 9.089 -12.961 1.00 94.06 187 PRO A CA 1
ATOM 1559 C C . PRO A 1 187 ? -17.357 8.985 -11.611 1.00 94.06 187 PRO A C 1
ATOM 1561 O O . PRO A 1 187 ? -18.545 8.672 -11.546 1.00 94.06 187 PRO A O 1
ATOM 1564 N N . LEU A 1 188 ? -16.635 9.236 -10.519 1.00 94.19 188 LEU A N 1
ATOM 1565 C CA . LEU A 1 188 ? -17.179 9.272 -9.165 1.00 94.19 188 LEU A CA 1
ATOM 1566 C C . LEU A 1 188 ? -17.146 10.692 -8.594 1.00 94.19 188 LEU A C 1
ATOM 1568 O O . LEU A 1 188 ? -16.197 11.433 -8.850 1.00 94.19 188 LEU A O 1
ATOM 1572 N N . PRO A 1 189 ? -18.115 11.067 -7.739 1.00 93.56 189 PRO A N 1
ATOM 1573 C CA . PRO A 1 189 ? -18.078 12.318 -6.982 1.00 93.56 189 PRO A CA 1
ATOM 1574 C C . PRO A 1 189 ? -17.077 12.251 -5.808 1.00 93.56 189 PRO A C 1
ATOM 1576 O O . PRO A 1 189 ? -17.326 12.809 -4.746 1.00 93.56 189 PRO A O 1
ATOM 1579 N N . VAL A 1 190 ? -15.954 11.550 -5.990 1.00 93.69 190 VAL A N 1
ATOM 1580 C CA . VAL A 1 190 ? -14.894 11.329 -5.001 1.00 93.69 190 VAL A CA 1
ATOM 1581 C C . VAL A 1 190 ? -13.580 11.806 -5.611 1.00 93.69 190 VAL A C 1
ATOM 1583 O O . VAL A 1 190 ? -13.259 11.493 -6.757 1.00 93.69 190 VAL A O 1
ATOM 1586 N N . HIS A 1 191 ? -12.803 12.584 -4.859 1.00 92.31 191 HIS A N 1
ATOM 1587 C CA . HIS A 1 191 ? -11.554 13.135 -5.376 1.00 92.31 191 HIS A CA 1
ATOM 1588 C C . HIS A 1 191 ? -10.530 12.023 -5.659 1.00 92.31 191 HIS A C 1
ATOM 1590 O O . HIS A 1 191 ? -10.327 11.128 -4.850 1.00 92.31 191 HIS A O 1
ATOM 1596 N N . THR A 1 192 ? -9.788 12.106 -6.761 1.00 92.06 192 THR A N 1
ATOM 1597 C CA . THR A 1 192 ? -8.894 11.018 -7.208 1.00 92.06 192 THR A CA 1
ATOM 1598 C C . THR A 1 192 ? -7.803 10.681 -6.185 1.00 92.06 192 THR A C 1
ATOM 1600 O O . THR A 1 192 ? -7.508 9.512 -5.962 1.00 92.06 192 THR A O 1
ATOM 1603 N N . LYS A 1 193 ? -7.259 11.696 -5.488 1.00 93.62 193 LYS A N 1
ATOM 1604 C CA . LYS A 1 193 ? -6.308 11.500 -4.371 1.00 93.62 193 LYS A CA 1
ATOM 1605 C C . LYS A 1 193 ? -6.880 10.639 -3.242 1.00 93.62 193 LYS A C 1
ATOM 1607 O O . LYS A 1 193 ? -6.121 9.961 -2.564 1.00 93.62 193 LYS A O 1
ATOM 1612 N N . PHE A 1 194 ? -8.194 10.673 -3.023 1.00 96.19 194 PHE A N 1
ATOM 1613 C CA . PHE A 1 194 ? -8.833 9.814 -2.033 1.00 96.19 194 PHE A CA 1
ATOM 1614 C C . PHE A 1 194 ? -8.698 8.346 -2.438 1.00 96.19 194 PHE A C 1
ATOM 1616 O O . PHE A 1 194 ? -8.274 7.531 -1.625 1.00 96.19 194 PHE A O 1
ATOM 1623 N N . ILE A 1 195 ? -8.985 8.021 -3.702 1.00 94.69 195 ILE A N 1
ATOM 1624 C CA . ILE A 1 195 ? -8.830 6.661 -4.235 1.00 94.69 195 ILE A CA 1
ATOM 1625 C C . ILE A 1 195 ? -7.363 6.231 -4.137 1.00 94.69 195 ILE A C 1
ATOM 1627 O O . ILE A 1 195 ? -7.073 5.158 -3.620 1.00 94.69 195 ILE A O 1
ATOM 1631 N N . GLU A 1 196 ? -6.434 7.091 -4.569 1.00 93.56 196 GLU A N 1
ATOM 1632 C CA . GLU A 1 196 ? -4.989 6.823 -4.533 1.00 93.56 196 GLU A CA 1
ATOM 1633 C C . GLU A 1 196 ? -4.469 6.543 -3.114 1.00 93.56 196 GLU A C 1
ATOM 1635 O O . GLU A 1 196 ? -3.707 5.596 -2.924 1.00 93.56 196 GLU A O 1
ATOM 1640 N N . ASN A 1 197 ? -4.909 7.318 -2.119 1.00 95.25 197 ASN A N 1
ATOM 1641 C CA . ASN A 1 197 ? -4.461 7.179 -0.731 1.00 95.25 197 ASN A CA 1
ATOM 1642 C C . ASN A 1 197 ? -5.110 5.997 0.003 1.00 95.25 197 ASN A C 1
ATOM 1644 O O . ASN A 1 197 ? -4.541 5.498 0.970 1.00 95.25 197 ASN A O 1
ATOM 1648 N N . ASN A 1 198 ? -6.286 5.543 -0.441 1.00 94.94 198 ASN A N 1
ATOM 1649 C CA . ASN A 1 198 ? -7.065 4.506 0.239 1.00 94.94 198 ASN A CA 1
ATOM 1650 C C . ASN A 1 198 ? -7.121 3.176 -0.530 1.00 94.94 198 ASN A C 1
ATOM 1652 O O . ASN A 1 198 ? -7.929 2.316 -0.186 1.00 94.94 198 ASN A O 1
ATOM 1656 N N . LYS A 1 199 ? -6.258 2.970 -1.536 1.00 92.69 199 LYS A N 1
ATOM 1657 C CA . LYS A 1 199 ? -6.208 1.744 -2.356 1.00 92.69 199 LYS A CA 1
ATOM 1658 C C . LYS A 1 199 ? -6.252 0.459 -1.531 1.00 92.69 199 LYS A C 1
ATOM 1660 O O . LYS A 1 199 ? -7.062 -0.413 -1.815 1.00 92.69 199 LYS A O 1
ATOM 1665 N N . ALA A 1 200 ? -5.421 0.360 -0.491 1.00 91.25 200 ALA A N 1
ATOM 1666 C CA . ALA A 1 200 ? -5.357 -0.829 0.358 1.00 91.25 200 ALA A CA 1
ATOM 1667 C C . ALA A 1 200 ? -6.684 -1.097 1.088 1.00 91.25 200 ALA A C 1
ATOM 1669 O O . ALA A 1 200 ? -7.159 -2.231 1.106 1.00 91.25 200 ALA A O 1
ATOM 1670 N N . LEU A 1 201 ? -7.311 -0.050 1.635 1.00 92.38 201 LEU A N 1
ATOM 1671 C CA . LEU A 1 201 ? -8.587 -0.173 2.337 1.00 92.38 201 LEU A CA 1
ATOM 1672 C C . LEU A 1 201 ? -9.715 -0.544 1.362 1.00 92.38 201 LEU A C 1
ATOM 1674 O O . LEU A 1 201 ? -10.469 -1.479 1.619 1.00 92.38 201 LEU A O 1
ATOM 1678 N N . ILE A 1 202 ? -9.780 0.126 0.209 1.00 92.25 202 ILE A N 1
ATOM 1679 C CA . ILE A 1 202 ? -10.750 -0.154 -0.859 1.00 92.25 202 ILE A CA 1
ATOM 1680 C C . ILE A 1 202 ? -10.606 -1.600 -1.355 1.00 92.25 202 ILE A C 1
ATOM 1682 O O . ILE A 1 202 ? -11.599 -2.321 -1.419 1.00 92.25 202 ILE A O 1
ATOM 1686 N N . SER A 1 203 ? -9.380 -2.045 -1.649 1.00 89.00 203 SER A N 1
ATOM 1687 C CA . SER A 1 203 ? -9.102 -3.426 -2.057 1.00 89.00 203 SER A CA 1
ATOM 1688 C C . SER A 1 203 ? -9.512 -4.431 -1.000 1.00 89.00 203 SER A C 1
ATOM 1690 O O . SER A 1 203 ? -10.114 -5.433 -1.347 1.00 89.00 203 SER A O 1
ATOM 1692 N N . SER A 1 204 ? -9.221 -4.174 0.278 1.00 89.06 204 SER A N 1
ATOM 1693 C CA . SER A 1 204 ? -9.525 -5.143 1.334 1.00 89.06 204 SER A CA 1
ATOM 1694 C C . SER A 1 204 ? -11.020 -5.442 1.472 1.00 89.06 204 SER A C 1
ATOM 1696 O O . SER A 1 204 ? -11.380 -6.544 1.873 1.00 89.06 204 SER A O 1
ATOM 1698 N N . LEU A 1 205 ? -11.887 -4.480 1.134 1.00 88.12 205 LEU A N 1
ATOM 1699 C CA . LEU A 1 205 ? -13.339 -4.657 1.175 1.00 88.12 205 LEU A CA 1
ATOM 1700 C C . LEU A 1 205 ? -13.871 -5.524 0.035 1.00 88.12 205 LEU A C 1
ATOM 1702 O O . LEU A 1 205 ? -14.957 -6.080 0.174 1.00 88.12 205 LEU A O 1
ATOM 1706 N N . ILE A 1 206 ? -13.140 -5.632 -1.074 1.00 81.62 206 ILE A N 1
ATOM 1707 C CA . ILE A 1 206 ? -13.517 -6.472 -2.207 1.00 81.62 206 ILE A CA 1
ATOM 1708 C C . ILE A 1 206 ? -12.801 -7.807 -2.045 1.00 81.62 206 ILE A C 1
ATOM 1710 O O . ILE A 1 206 ? -11.577 -7.859 -1.986 1.00 81.62 206 ILE A O 1
ATOM 1714 N N . ILE A 1 207 ? -13.561 -8.900 -1.980 1.00 66.62 207 ILE A N 1
ATOM 1715 C CA . ILE A 1 207 ? -12.994 -10.251 -1.959 1.00 66.62 207 ILE A CA 1
ATOM 1716 C C . ILE A 1 207 ? -12.295 -10.478 -3.308 1.00 66.62 207 ILE A C 1
ATOM 1718 O O . ILE A 1 207 ? -12.938 -10.777 -4.313 1.00 66.62 207 ILE A O 1
ATOM 1722 N N . SER A 1 208 ? -10.985 -10.253 -3.340 1.00 62.00 208 SER A N 1
ATOM 1723 C CA . SER A 1 208 ? -10.100 -10.641 -4.432 1.00 62.00 208 SER A CA 1
ATOM 1724 C C . SER A 1 208 ? -9.204 -11.751 -3.906 1.00 62.00 208 SER A C 1
ATOM 1726 O O . SER A 1 208 ? -8.453 -11.535 -2.953 1.00 62.00 208 SER A O 1
ATOM 1728 N N . ASP A 1 209 ? -9.310 -12.938 -4.500 1.00 56.53 209 ASP A N 1
ATOM 1729 C CA . ASP A 1 209 ? -8.506 -14.103 -4.115 1.00 56.53 209 ASP A CA 1
ATOM 1730 C C . ASP A 1 209 ? -7.022 -13.942 -4.501 1.00 56.53 209 ASP A C 1
ATOM 1732 O O . ASP A 1 209 ? -6.160 -14.621 -3.942 1.00 56.53 209 ASP A O 1
ATOM 1736 N N . ASP A 1 210 ? -6.698 -12.988 -5.382 1.00 59.47 210 ASP A N 1
ATOM 1737 C CA . ASP A 1 210 ? -5.334 -12.737 -5.844 1.00 59.47 210 ASP A CA 1
ATOM 1738 C C . ASP A 1 210 ? -4.636 -11.637 -5.043 1.00 59.47 210 ASP A C 1
ATOM 1740 O O . ASP A 1 210 ? -4.815 -10.440 -5.276 1.00 59.47 210 ASP A O 1
ATOM 1744 N N . LYS A 1 211 ? -3.774 -12.055 -4.111 1.00 63.69 211 LYS A N 1
ATOM 1745 C CA . LYS A 1 211 ? -2.860 -11.163 -3.371 1.00 63.69 211 LYS A CA 1
ATOM 1746 C C . LYS A 1 211 ? -1.603 -10.780 -4.157 1.00 63.69 211 LYS A C 1
ATOM 1748 O O . LYS A 1 211 ? -0.832 -9.950 -3.683 1.00 63.69 211 LYS A O 1
ATOM 1753 N N . GLU A 1 212 ? -1.370 -11.398 -5.311 1.00 70.62 212 GLU A N 1
ATOM 1754 C CA . GLU A 1 212 ? -0.167 -11.169 -6.122 1.00 70.62 212 GLU A CA 1
ATOM 1755 C C . GLU A 1 212 ? -0.293 -9.961 -7.059 1.00 70.62 212 GLU A C 1
ATOM 1757 O O . GLU A 1 212 ? 0.712 -9.458 -7.557 1.00 70.62 212 GLU A O 1
ATOM 1762 N N . HIS A 1 213 ? -1.512 -9.462 -7.268 1.00 78.38 213 HIS A N 1
ATOM 1763 C CA . HIS A 1 213 ? -1.777 -8.351 -8.170 1.00 78.38 213 HIS A CA 1
ATOM 1764 C C . HIS A 1 213 ? -1.769 -6.999 -7.456 1.00 78.38 213 HIS A C 1
ATOM 1766 O O . HIS A 1 213 ? -2.232 -6.841 -6.325 1.00 78.38 213 HIS A O 1
ATOM 1772 N N . SER A 1 214 ? -1.266 -5.980 -8.153 1.00 86.56 214 SER A N 1
ATOM 1773 C CA . SER A 1 214 ? -1.428 -4.589 -7.734 1.00 86.56 214 SER A CA 1
ATOM 1774 C C . SER A 1 214 ? -2.910 -4.184 -7.706 1.00 86.56 214 SER A C 1
ATOM 1776 O O . SER A 1 214 ? -3.773 -4.845 -8.292 1.00 86.56 214 SER A O 1
ATOM 1778 N N . PHE A 1 215 ? -3.217 -3.064 -7.040 1.00 88.81 215 PHE A N 1
ATOM 1779 C CA . PHE A 1 215 ? -4.571 -2.495 -7.008 1.00 88.81 215 PHE A CA 1
ATOM 1780 C C . PHE A 1 215 ? -5.130 -2.321 -8.425 1.00 88.81 215 PHE A C 1
ATOM 1782 O O . PHE A 1 215 ? -6.235 -2.760 -8.728 1.00 88.81 215 PHE A O 1
ATOM 1789 N N . GLU A 1 216 ? -4.349 -1.704 -9.309 1.00 90.88 216 GLU A N 1
ATOM 1790 C CA . GLU A 1 216 ? -4.760 -1.464 -10.683 1.00 90.88 216 GLU A CA 1
ATOM 1791 C C . GLU A 1 216 ? -4.989 -2.755 -11.477 1.00 90.88 216 GLU A C 1
ATOM 1793 O O . GLU A 1 216 ? -5.994 -2.850 -12.178 1.00 90.88 216 GLU A O 1
ATOM 1798 N N . GLU A 1 217 ? -4.121 -3.758 -11.333 1.00 87.75 217 GLU A N 1
ATOM 1799 C CA . GLU A 1 217 ? -4.287 -5.061 -11.995 1.00 87.75 217 GLU A CA 1
ATOM 1800 C C . GLU A 1 217 ? -5.540 -5.791 -11.503 1.00 87.75 217 GLU A C 1
ATOM 1802 O O . GLU A 1 217 ? -6.317 -6.283 -12.318 1.00 87.75 217 GLU A O 1
ATOM 1807 N N . SER A 1 218 ? -5.792 -5.773 -10.190 1.00 86.81 218 SER A N 1
ATOM 1808 C CA . SER A 1 218 ? -6.942 -6.444 -9.564 1.00 86.81 218 SER A CA 1
ATOM 1809 C C . SER A 1 218 ? -8.293 -5.920 -10.071 1.00 86.81 218 SER A C 1
ATOM 1811 O O . SER A 1 218 ? -9.277 -6.658 -10.118 1.00 86.81 218 SER A O 1
ATOM 1813 N N . PHE A 1 219 ? -8.354 -4.642 -10.461 1.00 88.56 219 PHE A N 1
ATOM 1814 C CA . PHE A 1 219 ? -9.574 -3.999 -10.966 1.00 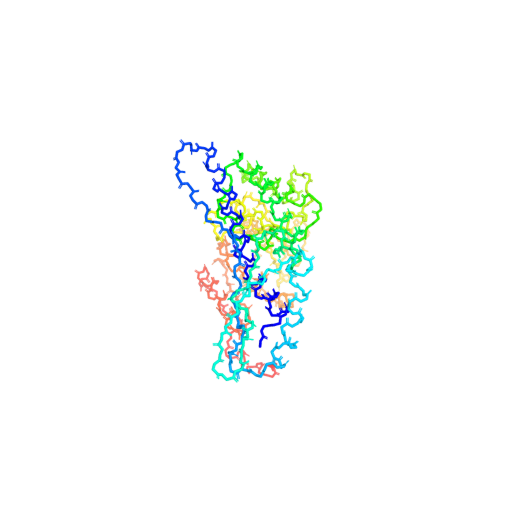88.56 219 PHE A CA 1
ATOM 1815 C C . PHE A 1 219 ? -9.558 -3.734 -12.477 1.00 88.56 219 PHE A C 1
ATOM 1817 O O . PHE A 1 219 ? -10.541 -3.222 -13.019 1.00 88.56 219 PHE A O 1
ATOM 1824 N N . GLY A 1 220 ? -8.469 -4.071 -13.174 1.00 89.25 220 GLY A N 1
ATOM 1825 C CA . GLY A 1 220 ? -8.284 -3.761 -14.592 1.00 89.25 220 GLY A CA 1
ATOM 1826 C C . GLY A 1 220 ? -8.329 -2.254 -14.888 1.00 89.25 220 GLY A C 1
ATOM 1827 O O . GLY A 1 220 ? -8.936 -1.814 -15.868 1.00 89.25 220 GLY A O 1
ATOM 1828 N N . ILE A 1 221 ? -7.713 -1.460 -14.010 1.00 92.69 221 ILE A N 1
ATOM 1829 C CA . ILE A 1 221 ? -7.499 -0.012 -14.141 1.00 92.69 221 ILE A CA 1
ATOM 1830 C C . ILE A 1 221 ? -6.133 0.225 -14.788 1.00 92.69 221 ILE A C 1
ATOM 1832 O O . ILE A 1 221 ? -5.193 -0.546 -14.603 1.00 92.69 221 ILE A O 1
ATOM 1836 N N . LYS A 1 222 ? -5.991 1.309 -15.552 1.00 91.44 222 LYS A N 1
ATOM 1837 C CA . LYS A 1 222 ? -4.705 1.682 -16.143 1.00 91.44 222 LYS A CA 1
ATOM 1838 C C . LYS A 1 222 ? -3.733 2.213 -15.093 1.00 91.44 222 LYS A C 1
ATOM 1840 O O . LYS A 1 222 ? -4.031 3.157 -14.359 1.00 91.44 222 LYS A O 1
ATOM 1845 N N . THR A 1 223 ? -2.519 1.677 -15.119 1.00 89.50 223 THR A N 1
ATOM 1846 C CA . THR A 1 223 ? -1.339 2.278 -14.494 1.00 89.50 223 THR A CA 1
ATOM 1847 C C . THR A 1 223 ? -0.644 3.219 -15.469 1.00 89.50 223 THR A C 1
ATOM 1849 O O . THR A 1 223 ? -0.847 3.159 -16.684 1.00 89.50 223 THR A O 1
ATOM 1852 N N . LYS A 1 224 ? 0.199 4.113 -14.940 1.00 86.75 224 LYS A N 1
ATOM 1853 C CA . LYS A 1 224 ? 1.080 4.915 -15.793 1.00 86.75 224 LYS A CA 1
ATOM 1854 C C . LYS A 1 224 ? 1.944 3.975 -16.643 1.00 86.75 224 LYS A C 1
ATOM 1856 O O . LYS A 1 224 ? 2.542 3.058 -16.077 1.00 86.75 224 LYS A O 1
ATOM 1861 N N . PRO A 1 225 ? 2.042 4.202 -17.964 1.00 86.00 225 PRO A N 1
ATOM 1862 C CA . PRO A 1 225 ? 2.855 3.351 -18.813 1.00 86.00 225 PRO A CA 1
ATOM 1863 C C . PRO A 1 225 ? 4.321 3.452 -18.395 1.00 86.00 225 PRO A C 1
ATOM 1865 O O . PRO A 1 225 ? 4.840 4.547 -18.164 1.00 86.00 225 PRO A O 1
ATOM 1868 N N . PHE A 1 226 ? 4.995 2.307 -18.324 1.00 86.69 226 PHE A N 1
ATOM 1869 C CA . PHE A 1 226 ? 6.446 2.280 -18.199 1.00 86.69 226 PHE A CA 1
ATOM 1870 C C . PHE A 1 226 ? 7.067 2.864 -19.475 1.00 86.69 226 PHE A C 1
ATOM 1872 O O . PHE A 1 226 ? 6.716 2.442 -20.580 1.00 86.69 226 PHE A O 1
ATOM 1879 N N . LEU A 1 227 ? 7.975 3.830 -19.324 1.00 90.44 227 LEU A N 1
ATOM 1880 C CA . LEU A 1 227 ? 8.685 4.454 -20.439 1.00 90.44 227 LEU A CA 1
ATOM 1881 C C . LEU A 1 227 ? 10.126 3.937 -20.488 1.00 90.44 227 LEU A C 1
ATOM 1883 O O . LEU A 1 227 ? 10.899 4.133 -19.551 1.00 90.44 227 LEU A O 1
ATOM 1887 N N . ALA A 1 228 ? 10.493 3.298 -21.593 1.00 91.44 228 ALA A N 1
ATOM 1888 C CA . ALA A 1 228 ? 11.861 2.902 -21.879 1.00 91.44 228 ALA A CA 1
ATOM 1889 C C . ALA A 1 228 ? 12.665 4.119 -22.355 1.00 91.44 228 ALA A C 1
ATOM 1891 O O . ALA A 1 228 ? 12.299 4.769 -23.339 1.00 91.44 228 ALA A O 1
ATOM 1892 N N . ARG A 1 229 ? 13.773 4.410 -21.665 1.00 93.19 229 ARG A N 1
ATOM 1893 C CA . ARG A 1 229 ? 14.707 5.482 -22.031 1.00 93.19 229 ARG A CA 1
ATOM 1894 C C . ARG A 1 229 ? 15.893 4.923 -22.800 1.00 93.19 229 ARG A C 1
ATOM 1896 O O . ARG A 1 229 ? 16.539 3.974 -22.353 1.00 93.19 229 ARG A O 1
ATOM 1903 N N . VAL A 1 230 ? 16.159 5.522 -23.955 1.00 92.69 230 VAL A N 1
ATOM 1904 C CA . VAL A 1 230 ? 17.194 5.103 -24.898 1.00 92.69 230 VAL A CA 1
ATOM 1905 C C . VAL A 1 230 ? 17.974 6.314 -25.358 1.00 92.69 230 VAL A C 1
ATOM 1907 O O . VAL A 1 230 ? 17.394 7.280 -25.842 1.00 92.69 230 VAL A O 1
ATOM 1910 N N . ARG A 1 231 ? 19.296 6.230 -25.314 1.00 93.00 231 ARG A N 1
ATOM 1911 C CA . ARG A 1 231 ? 20.196 7.277 -25.782 1.00 93.00 231 ARG A CA 1
ATOM 1912 C C . ARG A 1 231 ? 21.152 6.743 -26.834 1.00 93.00 231 ARG A C 1
ATOM 1914 O O . ARG A 1 231 ? 21.678 5.639 -26.706 1.00 93.00 231 ARG A O 1
ATOM 1921 N N . SER A 1 232 ? 21.431 7.551 -27.852 1.00 92.88 232 SER A N 1
ATOM 1922 C CA . SER A 1 232 ? 22.523 7.256 -28.778 1.00 92.88 232 SER A CA 1
ATOM 1923 C C . SER A 1 232 ? 23.878 7.534 -28.127 1.00 92.88 232 SER A C 1
ATOM 1925 O O . SER A 1 232 ? 24.093 8.592 -27.530 1.00 92.88 232 SER A O 1
ATOM 1927 N N . LEU A 1 233 ? 24.812 6.591 -28.268 1.00 92.50 233 LEU A N 1
ATOM 1928 C CA . LEU A 1 233 ? 26.203 6.756 -27.840 1.00 92.50 233 LEU A CA 1
ATOM 1929 C C . LEU A 1 233 ? 27.133 7.121 -29.002 1.00 92.50 233 LEU A C 1
ATOM 1931 O O . LEU A 1 233 ? 28.332 7.288 -28.799 1.00 92.50 233 LEU A O 1
ATOM 1935 N N . CYS A 1 234 ? 26.614 7.245 -30.222 1.00 85.69 234 CYS A N 1
ATOM 1936 C CA . CYS A 1 234 ? 27.412 7.507 -31.412 1.00 85.69 234 CYS A CA 1
ATOM 1937 C C . CYS A 1 234 ? 26.803 8.653 -32.212 1.00 85.69 234 CYS A C 1
ATOM 1939 O O . CYS A 1 234 ? 25.616 8.632 -32.507 1.00 85.69 234 CYS A O 1
ATOM 1941 N N . GLU A 1 235 ? 27.621 9.610 -32.647 1.00 73.88 235 GLU A N 1
ATOM 1942 C CA . GLU A 1 235 ? 27.157 10.709 -33.509 1.00 73.88 235 GLU A CA 1
ATOM 1943 C C . GLU A 1 235 ? 26.613 10.198 -34.854 1.00 73.88 235 GLU A C 1
ATOM 1945 O O . GLU A 1 235 ? 25.646 10.741 -35.386 1.00 73.88 235 GLU A O 1
ATOM 1950 N N . ASN A 1 236 ? 27.168 9.087 -35.353 1.00 71.00 236 ASN A N 1
ATOM 1951 C CA . ASN A 1 236 ? 26.743 8.446 -36.599 1.00 71.00 236 ASN A CA 1
ATOM 1952 C C . ASN A 1 236 ? 25.451 7.621 -36.449 1.00 71.00 236 ASN A C 1
ATOM 1954 O O . ASN A 1 236 ? 24.860 7.229 -37.455 1.00 71.00 236 ASN A O 1
ATOM 1958 N N . ILE A 1 237 ? 24.998 7.356 -35.216 1.00 72.00 237 ILE A N 1
ATOM 1959 C CA . ILE A 1 237 ? 23.655 6.832 -34.949 1.00 72.00 237 ILE A CA 1
ATOM 1960 C C . ILE A 1 237 ? 22.792 8.007 -34.523 1.00 72.00 237 ILE A C 1
ATOM 1962 O O . ILE A 1 237 ? 22.817 8.468 -33.384 1.00 72.00 237 ILE A O 1
ATOM 1966 N N . SER A 1 238 ? 22.001 8.491 -35.465 1.00 70.62 238 SER A N 1
ATOM 1967 C CA . SER A 1 238 ? 20.976 9.482 -35.188 1.00 70.62 238 SER A CA 1
ATOM 1968 C C . SER A 1 238 ? 19.671 8.756 -34.882 1.00 70.62 238 SER A C 1
ATOM 1970 O O . SER A 1 238 ? 19.128 8.090 -35.763 1.00 70.62 238 SER A O 1
ATOM 1972 N N . LEU A 1 239 ? 19.140 8.910 -33.667 1.00 83.94 239 LEU A N 1
ATOM 1973 C CA . LEU A 1 239 ? 17.744 8.565 -33.401 1.00 83.94 239 LEU A CA 1
ATOM 1974 C C . LEU A 1 239 ? 16.890 9.604 -34.141 1.00 83.94 239 LEU A C 1
ATOM 1976 O O . LEU A 1 239 ? 16.695 10.721 -33.663 1.00 83.94 239 LEU A O 1
ATOM 1980 N N . ARG A 1 240 ? 16.486 9.284 -35.374 1.00 83.69 240 ARG A N 1
ATOM 1981 C CA . ARG A 1 240 ? 15.743 10.201 -36.247 1.00 83.69 240 ARG A CA 1
ATOM 1982 C C . ARG A 1 240 ? 14.244 10.016 -36.082 1.00 83.69 240 ARG A C 1
ATOM 1984 O O . ARG A 1 240 ? 13.699 8.991 -36.480 1.00 83.69 240 ARG A O 1
ATOM 1991 N N . VAL A 1 241 ? 13.580 11.040 -35.562 1.00 82.75 241 VAL A N 1
ATOM 1992 C CA . VAL A 1 241 ? 12.119 11.116 -35.481 1.00 82.75 241 VAL A CA 1
ATOM 1993 C C . VAL A 1 241 ? 11.653 12.169 -36.480 1.00 82.75 241 VAL A C 1
ATOM 1995 O O . VAL A 1 241 ? 11.784 13.372 -36.254 1.00 82.75 241 VAL A O 1
ATOM 1998 N N . GLY A 1 242 ? 11.170 11.711 -37.636 1.00 84.44 242 GLY A N 1
ATOM 1999 C CA . GLY A 1 242 ? 10.885 12.592 -38.768 1.00 84.44 242 GLY A CA 1
ATOM 2000 C C . GLY A 1 242 ? 12.154 13.301 -39.252 1.00 84.44 242 GLY A C 1
ATOM 2001 O O . GLY A 1 242 ? 13.140 12.651 -39.598 1.00 84.44 242 GLY A O 1
ATOM 2002 N N . SER A 1 243 ? 12.134 14.634 -39.269 1.00 86.38 243 SER A N 1
ATOM 2003 C CA . SER A 1 243 ? 13.275 15.475 -39.655 1.00 86.38 243 SER A CA 1
ATOM 2004 C C . SER A 1 243 ? 14.215 15.827 -38.496 1.00 86.38 243 SER A C 1
ATOM 2006 O O . SER A 1 243 ? 15.220 16.499 -38.719 1.00 86.38 243 SER A O 1
ATOM 2008 N N . ILE A 1 244 ? 13.900 15.409 -37.265 1.00 86.06 244 ILE A N 1
ATOM 2009 C CA . ILE A 1 244 ? 14.662 15.768 -36.067 1.00 86.06 244 ILE A CA 1
ATOM 2010 C C . ILE A 1 244 ? 15.575 14.608 -35.676 1.00 86.06 244 ILE A C 1
ATOM 2012 O O . ILE A 1 244 ? 15.136 13.465 -35.554 1.00 86.06 244 ILE A O 1
ATOM 2016 N N . THR A 1 245 ? 16.846 14.918 -35.432 1.00 86.12 245 THR A N 1
ATOM 2017 C CA . THR A 1 245 ? 17.783 14.007 -34.768 1.00 86.12 245 THR A CA 1
ATOM 2018 C C . THR A 1 245 ? 17.787 14.310 -33.278 1.00 86.12 245 THR A C 1
ATOM 2020 O O . THR A 1 245 ? 18.075 15.440 -32.886 1.00 86.12 245 THR A O 1
ATOM 2023 N N . VAL A 1 246 ? 17.510 13.304 -32.451 1.00 88.31 246 VAL A N 1
ATOM 2024 C CA . VAL A 1 246 ? 17.563 13.428 -30.991 1.00 88.31 246 VAL A CA 1
ATOM 2025 C C . VAL A 1 246 ? 18.704 12.605 -30.402 1.00 88.31 246 VAL A C 1
ATOM 2027 O O . VAL A 1 246 ? 19.120 11.587 -30.958 1.00 88.31 246 VAL A O 1
ATOM 2030 N N . SER A 1 247 ? 19.224 13.059 -29.264 1.00 86.38 247 SER A N 1
ATOM 2031 C CA . SER A 1 247 ? 20.224 12.324 -28.484 1.00 86.38 247 SER A CA 1
ATOM 2032 C C . SER A 1 247 ? 19.594 11.222 -27.630 1.00 86.38 247 SER A C 1
ATOM 2034 O O . SER A 1 247 ? 20.235 10.198 -27.402 1.00 86.38 247 SER A O 1
ATOM 2036 N N . GLU A 1 248 ? 18.347 11.412 -27.193 1.00 91.50 248 GLU A N 1
ATOM 2037 C CA . GLU A 1 248 ? 17.605 10.514 -26.307 1.00 91.50 248 GLU A CA 1
ATOM 2038 C C . GLU A 1 248 ? 16.126 10.417 -26.708 1.00 91.50 248 GLU A C 1
ATOM 2040 O O . GLU A 1 248 ? 15.530 11.381 -27.189 1.00 91.50 248 GLU A O 1
ATOM 2045 N N . LEU A 1 249 ? 15.542 9.243 -26.475 1.00 91.62 249 LEU A N 1
ATOM 2046 C CA . LEU A 1 249 ? 14.125 8.935 -26.586 1.00 91.62 249 LEU A CA 1
ATOM 2047 C C . LEU A 1 249 ? 13.611 8.358 -25.268 1.00 91.62 249 LEU A C 1
ATOM 2049 O O . LEU A 1 249 ? 14.289 7.562 -24.623 1.00 91.62 249 LEU A O 1
ATOM 2053 N N . SER A 1 250 ? 12.380 8.715 -24.917 1.00 92.81 250 SER A N 1
ATOM 2054 C CA . SER A 1 250 ? 11.602 8.072 -23.861 1.00 92.81 250 SER A CA 1
ATOM 2055 C C . SER A 1 250 ? 10.286 7.616 -24.477 1.00 92.81 250 SER A C 1
ATOM 2057 O O . SER A 1 250 ? 9.502 8.448 -24.933 1.00 92.81 250 SER A O 1
ATOM 2059 N N . ILE A 1 251 ? 10.087 6.303 -24.576 1.00 91.19 251 ILE A N 1
ATOM 2060 C CA . ILE A 1 251 ? 8.991 5.693 -25.342 1.00 91.19 251 ILE A CA 1
ATOM 2061 C C . ILE A 1 251 ? 8.255 4.657 -24.494 1.00 91.19 251 ILE A C 1
ATOM 2063 O O . ILE A 1 251 ? 8.913 3.906 -23.772 1.00 91.19 251 ILE A O 1
ATOM 2067 N N . PRO A 1 252 ? 6.913 4.583 -24.562 1.00 91.94 252 PRO A N 1
ATOM 2068 C CA . PRO A 1 252 ? 6.155 3.541 -23.878 1.00 91.94 252 PRO A CA 1
ATOM 2069 C C . PRO A 1 252 ? 6.684 2.144 -24.196 1.00 91.94 252 PRO A C 1
ATOM 2071 O O . PRO A 1 252 ? 7.061 1.857 -25.332 1.00 91.94 252 PRO A O 1
ATOM 2074 N N . LEU A 1 253 ? 6.693 1.258 -23.197 1.00 89.12 253 LEU A N 1
ATOM 2075 C CA . LEU A 1 253 ? 7.228 -0.097 -23.344 1.00 89.12 253 LEU A CA 1
ATOM 2076 C C . LEU A 1 253 ? 6.599 -0.859 -24.514 1.00 89.12 253 LEU A C 1
ATOM 2078 O O . LEU A 1 253 ? 7.294 -1.588 -25.212 1.00 89.12 253 LEU A O 1
ATOM 2082 N N . GLU A 1 254 ? 5.295 -0.688 -24.731 1.00 88.75 254 GLU A N 1
ATOM 2083 C CA . GLU A 1 254 ? 4.573 -1.349 -25.824 1.00 88.75 254 GLU A CA 1
ATOM 2084 C C . GLU A 1 254 ? 5.093 -0.936 -27.208 1.00 88.75 254 GLU A C 1
ATOM 2086 O O . GLU A 1 254 ? 5.266 -1.786 -28.084 1.00 88.75 254 GLU A O 1
ATOM 2091 N N . ASP A 1 255 ? 5.448 0.338 -27.381 1.00 91.88 255 ASP A N 1
ATOM 2092 C CA . ASP A 1 255 ? 6.082 0.827 -28.607 1.00 91.88 255 ASP A CA 1
ATOM 2093 C C . ASP A 1 255 ? 7.540 0.356 -28.683 1.00 91.88 255 ASP A C 1
ATOM 2095 O O . ASP A 1 255 ? 8.014 -0.098 -29.725 1.00 91.88 255 ASP A O 1
ATOM 2099 N N . PHE A 1 256 ? 8.247 0.383 -27.550 1.00 92.38 256 PHE A N 1
ATOM 2100 C CA . PHE A 1 256 ? 9.639 -0.049 -27.441 1.00 92.38 256 PHE A CA 1
ATOM 2101 C C . PHE A 1 256 ? 9.844 -1.535 -27.791 1.00 92.38 256 PHE A C 1
ATOM 2103 O O . PHE A 1 256 ? 10.873 -1.901 -28.364 1.00 92.38 256 PHE A O 1
ATOM 2110 N N . LYS A 1 257 ? 8.860 -2.407 -27.528 1.00 91.88 257 LYS A N 1
ATOM 2111 C CA . LYS A 1 257 ? 8.877 -3.817 -27.971 1.00 91.88 257 LYS A CA 1
ATOM 2112 C C . LYS A 1 257 ? 8.964 -3.975 -29.490 1.00 91.88 257 LYS A C 1
ATOM 2114 O O . LYS A 1 257 ? 9.397 -5.025 -29.947 1.00 91.88 257 LYS A O 1
ATOM 2119 N N . ASN A 1 258 ? 8.571 -2.958 -30.254 1.00 91.06 258 ASN A N 1
ATOM 2120 C CA . ASN A 1 258 ? 8.578 -2.957 -31.716 1.00 91.06 258 ASN A CA 1
ATOM 2121 C C . ASN A 1 258 ? 9.645 -2.013 -32.300 1.00 91.06 258 ASN A C 1
ATOM 2123 O O . ASN A 1 258 ? 9.587 -1.675 -33.483 1.00 91.06 258 ASN A O 1
ATOM 2127 N N . LEU A 1 259 ? 10.605 -1.557 -31.485 1.00 90.19 259 LEU A N 1
ATOM 2128 C CA . LEU A 1 259 ? 11.592 -0.554 -31.892 1.00 90.19 259 LEU A CA 1
ATOM 2129 C C . LEU A 1 259 ? 12.464 -1.015 -33.072 1.00 90.19 259 LEU A C 1
ATOM 2131 O O . LEU A 1 259 ? 12.872 -0.197 -33.893 1.00 90.19 259 LEU A O 1
ATOM 2135 N N . ASP A 1 260 ? 12.723 -2.313 -33.194 1.00 89.25 260 ASP A N 1
ATOM 2136 C CA . ASP A 1 260 ? 13.495 -2.924 -34.280 1.00 89.25 260 ASP A CA 1
ATOM 2137 C C . ASP A 1 260 ? 12.825 -2.865 -35.651 1.00 89.25 260 ASP A C 1
ATOM 2139 O O . ASP A 1 260 ? 13.515 -2.882 -36.667 1.00 89.25 260 ASP A O 1
ATOM 2143 N N . LYS A 1 261 ? 11.498 -2.727 -35.690 1.00 89.31 261 LYS A N 1
ATOM 2144 C CA . LYS A 1 261 ? 10.742 -2.504 -36.931 1.00 89.31 261 LYS A CA 1
ATOM 2145 C C . LYS A 1 261 ? 10.874 -1.069 -37.443 1.00 89.31 261 LYS A C 1
ATOM 2147 O O . LYS A 1 261 ? 10.431 -0.766 -38.548 1.00 89.31 261 LYS A O 1
ATOM 2152 N N . SER A 1 262 ? 11.444 -0.173 -36.640 1.00 86.69 262 SER A N 1
ATOM 2153 C CA . SER A 1 262 ? 11.708 1.207 -37.031 1.00 86.69 262 SER A CA 1
ATOM 2154 C C . SER A 1 262 ? 13.095 1.360 -37.660 1.00 86.69 262 SER A C 1
ATOM 2156 O O . SER A 1 262 ? 14.007 0.569 -37.428 1.00 86.69 262 SER A O 1
ATOM 2158 N N . ASN A 1 263 ? 13.306 2.469 -38.368 1.00 85.75 263 ASN A N 1
ATOM 2159 C CA . ASN A 1 263 ? 14.630 2.827 -38.884 1.00 85.75 263 ASN A CA 1
ATOM 2160 C C . ASN A 1 263 ? 15.564 3.417 -37.803 1.00 85.75 263 ASN A C 1
ATOM 2162 O O . ASN A 1 263 ? 16.693 3.797 -38.120 1.00 85.75 263 ASN A O 1
ATOM 2166 N N . LEU A 1 264 ? 15.131 3.506 -36.534 1.00 86.62 264 LEU A N 1
ATOM 2167 C CA . LEU A 1 264 ? 15.909 4.116 -35.444 1.00 86.62 264 LEU A CA 1
ATOM 2168 C C . LEU A 1 264 ? 17.140 3.294 -35.054 1.00 86.62 264 LEU A C 1
ATOM 2170 O O . LEU A 1 264 ? 18.127 3.860 -34.590 1.00 86.62 264 LEU A O 1
ATOM 2174 N N . LEU A 1 265 ? 17.097 1.974 -35.255 1.00 87.56 265 LEU A N 1
ATOM 2175 C CA . LEU A 1 265 ? 18.202 1.070 -34.921 1.00 87.56 265 LEU A CA 1
ATOM 2176 C C . LEU A 1 265 ? 19.160 0.823 -36.096 1.00 87.56 265 LEU A C 1
ATOM 2178 O O . LEU A 1 265 ? 20.048 -0.027 -36.013 1.00 87.56 265 LEU A O 1
ATOM 2182 N N . THR A 1 266 ? 19.027 1.585 -37.186 1.00 85.06 266 THR A N 1
ATOM 2183 C CA . THR A 1 266 ? 19.925 1.478 -38.342 1.00 85.06 266 THR A CA 1
ATOM 2184 C C . THR A 1 266 ? 21.374 1.696 -37.897 1.00 85.06 266 THR A C 1
ATOM 2186 O O . THR A 1 266 ? 21.697 2.686 -37.244 1.00 85.06 266 THR A O 1
ATOM 2189 N N . ASN A 1 267 ? 22.264 0.772 -38.266 1.00 87.31 267 ASN A N 1
ATOM 2190 C CA . ASN A 1 267 ? 23.688 0.760 -37.902 1.00 87.31 267 ASN A CA 1
ATOM 2191 C C . ASN A 1 267 ? 24.006 0.534 -36.411 1.00 87.31 267 ASN A C 1
ATOM 2193 O O . ASN A 1 267 ? 25.184 0.594 -36.037 1.00 87.31 267 ASN A O 1
ATOM 2197 N N . VAL A 1 268 ? 23.020 0.234 -35.562 1.00 91.69 268 VAL A N 1
ATOM 2198 C CA . VAL A 1 268 ? 23.271 -0.207 -34.185 1.00 91.69 268 VAL A CA 1
ATOM 2199 C C . VAL A 1 268 ? 23.816 -1.635 -34.208 1.00 91.69 268 VAL A C 1
ATOM 2201 O O . VAL A 1 268 ? 23.301 -2.507 -34.898 1.00 91.69 268 VAL A O 1
ATOM 2204 N N . LYS A 1 269 ? 24.895 -1.881 -33.463 1.00 92.88 269 LYS A N 1
ATOM 2205 C CA . LYS A 1 269 ? 25.528 -3.206 -33.322 1.00 92.88 269 LYS A CA 1
ATOM 2206 C C . LYS A 1 269 ? 25.639 -3.651 -31.866 1.00 92.88 269 LYS A C 1
ATOM 2208 O O . LYS A 1 269 ? 25.699 -4.849 -31.593 1.00 92.88 269 LYS A O 1
ATOM 2213 N N . LYS A 1 270 ? 25.724 -2.690 -30.945 1.00 95.12 270 LYS A N 1
ATOM 2214 C CA . LYS A 1 270 ? 25.942 -2.913 -29.515 1.00 95.12 270 LYS A CA 1
ATOM 2215 C C . LYS A 1 270 ? 24.902 -2.147 -28.710 1.00 95.12 270 LYS A C 1
ATOM 2217 O O . LYS A 1 270 ? 24.542 -1.026 -29.062 1.00 95.12 270 LYS A O 1
ATOM 2222 N N . ILE A 1 271 ? 24.452 -2.745 -27.621 1.00 95.38 271 ILE A N 1
ATOM 2223 C CA . ILE A 1 271 ? 23.478 -2.144 -26.718 1.00 95.38 271 ILE A CA 1
ATOM 2224 C C . ILE A 1 271 ? 24.025 -2.265 -25.308 1.00 95.38 271 ILE A C 1
ATOM 2226 O O . ILE A 1 271 ? 24.368 -3.362 -24.871 1.00 95.38 271 ILE A O 1
ATOM 2230 N N . PHE A 1 272 ? 24.109 -1.136 -24.619 1.00 95.25 272 PHE A N 1
ATOM 2231 C CA . PHE A 1 272 ? 24.493 -1.072 -23.218 1.00 95.25 272 PHE A CA 1
ATOM 2232 C C . PHE A 1 272 ? 23.232 -0.925 -22.372 1.00 95.25 272 PHE A C 1
ATOM 2234 O O . PHE A 1 272 ? 22.468 0.012 -22.578 1.00 95.25 272 PHE A O 1
ATOM 2241 N N . ILE A 1 273 ? 23.005 -1.848 -21.445 1.00 94.25 273 ILE A N 1
ATOM 2242 C CA . ILE A 1 273 ? 21.972 -1.765 -20.417 1.00 94.25 273 ILE A CA 1
ATOM 2243 C C . ILE A 1 273 ? 22.664 -1.334 -19.129 1.00 94.25 273 ILE A C 1
ATOM 2245 O O . ILE A 1 273 ? 23.563 -2.024 -18.649 1.00 94.25 273 ILE A O 1
ATOM 2249 N N . VAL A 1 274 ? 22.264 -0.186 -18.594 1.00 93.38 274 VAL A N 1
ATOM 2250 C CA . VAL A 1 274 ? 22.900 0.428 -17.421 1.00 93.38 274 VAL A CA 1
ATOM 2251 C C . VAL A 1 274 ? 21.888 0.634 -16.307 1.00 93.38 274 VAL A C 1
ATOM 2253 O O . VAL A 1 274 ? 20.798 1.153 -16.537 1.00 93.38 274 VAL A O 1
ATOM 2256 N N . GLU A 1 275 ? 22.234 0.229 -15.095 1.00 90.56 275 GLU A N 1
ATOM 2257 C CA . GLU A 1 275 ? 21.316 0.275 -13.955 1.00 90.56 275 GLU A CA 1
ATOM 2258 C C . GLU A 1 275 ? 21.139 1.699 -13.405 1.00 90.56 275 GLU A C 1
ATOM 2260 O O . GLU A 1 275 ? 20.018 2.202 -13.270 1.00 90.56 275 GLU A O 1
ATOM 2265 N N . ASN A 1 276 ? 22.261 2.368 -13.142 1.00 89.75 276 ASN A N 1
ATOM 2266 C CA . ASN A 1 276 ? 22.307 3.672 -12.500 1.00 89.75 276 ASN A CA 1
ATOM 2267 C C . ASN A 1 276 ? 22.023 4.811 -13.499 1.00 89.75 276 ASN A C 1
ATOM 2269 O O . ASN A 1 276 ? 22.615 4.884 -14.579 1.00 89.75 276 ASN A O 1
ATOM 2273 N N . GLU A 1 277 ? 21.132 5.735 -13.128 1.00 92.38 277 GLU A N 1
ATOM 2274 C CA . GLU A 1 277 ? 20.742 6.858 -13.990 1.00 92.38 277 GLU A CA 1
ATOM 2275 C C . GLU A 1 277 ? 21.910 7.805 -14.297 1.00 92.38 277 GLU A C 1
ATOM 2277 O O . GLU A 1 277 ? 22.078 8.247 -15.433 1.00 92.38 277 GLU A O 1
ATOM 2282 N N . MET A 1 278 ? 22.769 8.093 -13.320 1.00 93.19 278 MET A N 1
ATOM 2283 C CA . MET A 1 278 ? 23.916 8.972 -13.551 1.00 93.19 278 MET A CA 1
ATOM 2284 C C . MET A 1 278 ? 24.940 8.320 -14.473 1.00 93.19 278 MET A C 1
ATOM 2286 O O . MET A 1 278 ? 25.505 8.997 -15.333 1.00 93.19 278 MET A O 1
ATOM 2290 N N . VAL A 1 279 ? 25.129 7.003 -14.364 1.00 92.69 279 VAL A N 1
ATOM 2291 C CA . VAL A 1 279 ? 25.948 6.236 -15.312 1.00 92.69 279 VAL A CA 1
ATOM 2292 C C . VAL A 1 279 ? 25.349 6.300 -16.717 1.00 92.69 279 VAL A C 1
ATOM 2294 O O . VAL A 1 279 ? 26.082 6.527 -17.673 1.00 92.69 279 VAL A O 1
ATOM 2297 N N . TYR A 1 280 ? 24.028 6.181 -16.861 1.00 94.19 280 TYR A N 1
ATOM 2298 C CA . TYR A 1 280 ? 23.335 6.356 -18.142 1.00 94.19 280 TYR A CA 1
ATOM 2299 C C . TYR A 1 280 ? 23.556 7.748 -18.765 1.00 94.19 280 TYR A C 1
ATOM 2301 O O . TYR A 1 280 ? 23.889 7.869 -19.950 1.00 94.19 280 TYR A O 1
ATOM 2309 N N . LEU A 1 281 ? 23.427 8.812 -17.967 1.00 93.12 281 LEU A N 1
ATOM 2310 C CA . LEU A 1 281 ? 23.589 10.198 -18.421 1.00 93.12 281 LEU A CA 1
ATOM 2311 C C . LEU A 1 281 ? 25.047 10.561 -18.729 1.00 93.12 281 LEU A C 1
ATOM 2313 O O . LEU A 1 281 ? 25.312 11.368 -19.623 1.00 93.12 281 LEU A O 1
ATOM 2317 N N . THR A 1 282 ? 26.006 9.948 -18.043 1.00 93.88 282 THR A N 1
ATOM 2318 C CA . THR A 1 282 ? 27.442 10.210 -18.239 1.00 93.88 282 THR A CA 1
ATOM 2319 C C . THR A 1 282 ? 28.135 9.168 -19.111 1.00 93.88 282 THR A C 1
ATOM 2321 O O . THR A 1 282 ? 29.335 9.289 -19.360 1.00 93.88 282 THR A O 1
ATOM 2324 N N . PHE A 1 283 ? 27.393 8.177 -19.622 1.00 94.00 283 PHE A N 1
ATOM 2325 C CA . PHE A 1 283 ? 27.973 7.079 -20.384 1.00 94.00 283 PHE A CA 1
ATOM 2326 C C . PHE A 1 283 ? 28.773 7.608 -21.588 1.00 94.00 283 PHE A C 1
ATOM 2328 O O . PHE A 1 283 ? 28.273 8.465 -22.334 1.00 94.00 283 PHE A O 1
ATOM 2335 N N . PRO A 1 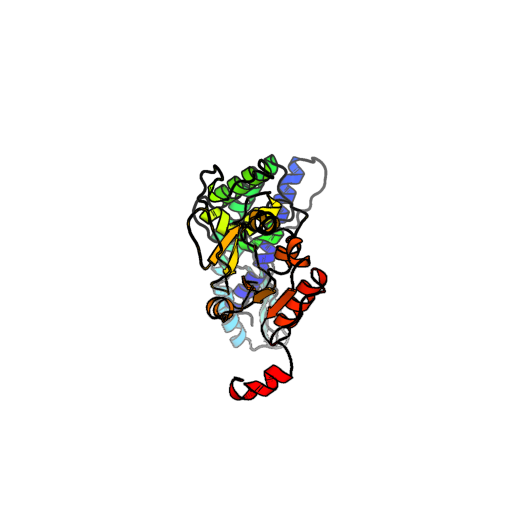284 ? 30.015 7.130 -21.789 1.00 92.88 284 PRO A N 1
ATOM 2336 C CA . PRO A 1 284 ? 30.888 7.654 -22.829 1.00 92.88 284 PRO A CA 1
ATOM 2337 C C . PRO A 1 284 ? 30.362 7.333 -24.230 1.00 92.88 284 PRO A C 1
ATOM 2339 O O . PRO A 1 284 ? 29.576 6.407 -24.438 1.00 92.88 284 PRO A O 1
ATOM 2342 N N . LYS A 1 285 ? 30.841 8.090 -25.223 1.00 92.81 285 LYS A N 1
ATOM 2343 C CA . LYS A 1 285 ? 30.538 7.811 -26.630 1.00 92.81 285 LYS A CA 1
ATOM 2344 C C . LYS A 1 285 ? 31.149 6.471 -27.042 1.00 92.81 285 LYS A C 1
ATOM 2346 O O . LYS A 1 285 ? 32.323 6.212 -26.790 1.00 92.81 285 LYS A O 1
ATOM 2351 N N . VAL A 1 286 ? 30.358 5.641 -27.715 1.00 93.31 286 VAL A N 1
ATOM 2352 C CA . VAL A 1 286 ? 30.766 4.336 -28.237 1.00 93.31 286 VAL A CA 1
ATOM 2353 C C . VAL A 1 286 ? 30.173 4.156 -29.630 1.00 93.31 286 VAL A C 1
ATOM 2355 O O . VAL A 1 286 ? 28.961 4.238 -29.823 1.00 93.31 286 VAL A O 1
ATOM 2358 N N . GLU A 1 287 ? 31.024 3.858 -30.612 1.00 92.12 287 GLU A N 1
ATOM 2359 C CA . GLU A 1 287 ? 30.600 3.659 -32.001 1.00 92.12 287 GLU A CA 1
ATOM 2360 C C . GLU A 1 287 ? 29.550 2.558 -32.152 1.00 92.12 287 GLU A C 1
ATOM 2362 O O . GLU A 1 287 ? 29.619 1.522 -31.479 1.00 92.12 287 GLU A O 1
ATOM 2367 N N . ASN A 1 288 ? 28.603 2.769 -33.069 1.00 92.38 288 ASN A N 1
ATOM 2368 C CA . ASN A 1 288 ? 27.545 1.815 -33.408 1.00 92.38 288 ASN A CA 1
ATOM 2369 C C . ASN A 1 288 ? 26.763 1.301 -32.179 1.00 92.38 288 ASN A C 1
ATOM 2371 O O . ASN A 1 288 ? 26.376 0.129 -32.139 1.00 92.38 288 ASN A O 1
ATOM 2375 N N . SER A 1 289 ? 26.588 2.146 -31.157 1.00 94.06 289 SER A N 1
ATOM 2376 C CA . SER A 1 289 ? 25.994 1.752 -29.881 1.00 94.06 289 SER A CA 1
ATOM 2377 C C . SER A 1 289 ? 24.875 2.675 -29.417 1.00 94.06 289 SER A C 1
ATOM 2379 O O . SER A 1 289 ? 24.899 3.882 -29.660 1.00 94.06 289 SER A O 1
ATOM 2381 N N . ILE A 1 290 ? 23.939 2.087 -28.680 1.00 94.56 290 ILE A N 1
ATOM 2382 C CA . ILE A 1 290 ? 22.940 2.800 -27.882 1.00 94.56 290 ILE A CA 1
ATOM 2383 C C . ILE A 1 290 ? 23.055 2.383 -26.415 1.00 94.56 290 ILE A C 1
ATOM 2385 O O . ILE A 1 290 ? 23.595 1.320 -26.100 1.00 94.56 290 ILE A O 1
ATOM 2389 N N . CYS A 1 291 ? 22.530 3.226 -25.537 1.00 94.56 291 CYS A N 1
ATOM 2390 C CA . CYS A 1 291 ? 22.410 2.983 -24.110 1.00 94.56 291 CYS A CA 1
ATOM 2391 C C . CYS A 1 291 ? 20.930 2.929 -23.737 1.00 94.56 291 CYS A C 1
ATOM 2393 O O . CYS A 1 291 ? 20.163 3.787 -24.170 1.00 94.56 291 CYS A O 1
ATOM 2395 N N . ILE A 1 292 ? 20.533 1.940 -22.946 1.00 94.25 292 ILE A N 1
ATOM 2396 C CA . ILE A 1 292 ? 19.189 1.776 -22.399 1.00 94.25 292 ILE A CA 1
ATOM 2397 C C . ILE A 1 292 ? 19.304 1.864 -20.886 1.00 94.25 292 ILE A C 1
ATOM 2399 O O . ILE A 1 292 ? 20.119 1.168 -20.274 1.00 94.25 292 ILE A O 1
ATOM 2403 N N . TRP A 1 293 ? 18.466 2.691 -20.277 1.00 93.06 293 TRP A N 1
ATOM 2404 C CA . TRP A 1 293 ? 18.395 2.746 -18.826 1.00 93.06 293 TRP A CA 1
ATOM 2405 C C . TRP A 1 293 ? 17.582 1.564 -18.274 1.00 93.06 293 TRP A C 1
ATOM 2407 O O . TRP A 1 293 ? 16.408 1.390 -18.601 1.00 93.06 293 TRP A O 1
ATOM 2417 N N . GLY A 1 294 ? 18.231 0.740 -17.451 1.00 82.56 294 GLY A N 1
ATOM 2418 C CA . GLY A 1 294 ? 17.699 -0.480 -16.839 1.00 82.56 294 GLY A CA 1
ATOM 2419 C C . GLY A 1 294 ? 16.965 -0.276 -15.509 1.00 82.56 294 GLY A C 1
ATOM 2420 O O . GLY A 1 294 ? 16.361 -1.218 -15.011 1.00 82.56 294 GLY A O 1
ATOM 2421 N N . HIS A 1 295 ? 17.018 0.925 -14.922 1.00 76.75 295 HIS A N 1
ATOM 2422 C CA . HIS A 1 295 ? 16.212 1.349 -13.766 1.00 76.75 295 HIS A CA 1
ATOM 2423 C C . HIS A 1 295 ? 16.001 0.262 -12.679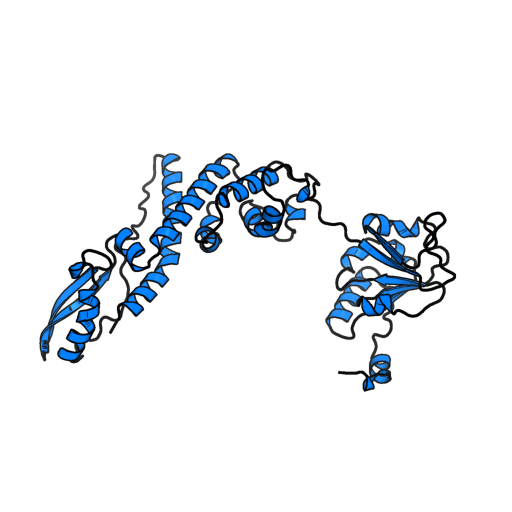 1.00 76.75 295 HIS A C 1
ATOM 2425 O O . HIS A 1 295 ? 14.866 -0.028 -12.301 1.00 76.75 295 HIS A O 1
ATOM 2431 N N . GLY A 1 296 ? 17.079 -0.345 -12.168 1.00 61.47 296 GLY A N 1
ATOM 2432 C CA . GLY A 1 296 ? 17.101 -1.218 -10.978 1.00 61.47 296 GLY A CA 1
ATOM 2433 C C . GLY A 1 296 ? 16.344 -2.558 -11.043 1.00 61.47 296 GLY A C 1
ATOM 2434 O O . GLY A 1 296 ? 16.784 -3.520 -10.440 1.00 61.47 296 GLY A O 1
ATOM 2435 N N . PHE A 1 297 ? 15.223 -2.679 -11.757 1.00 56.03 297 PHE A N 1
ATOM 2436 C CA . PHE A 1 297 ? 14.373 -3.884 -11.743 1.00 56.03 297 PHE A CA 1
ATOM 2437 C C . PHE A 1 297 ? 13.596 -4.108 -13.052 1.00 56.03 297 PHE A C 1
ATOM 2439 O O . PHE A 1 297 ? 12.697 -4.946 -13.117 1.00 56.03 297 PHE A O 1
ATOM 2446 N N . THR A 1 298 ? 13.941 -3.410 -14.140 1.00 59.97 298 THR A N 1
ATOM 2447 C CA . THR A 1 298 ? 13.207 -3.522 -15.415 1.00 59.97 298 THR A CA 1
ATOM 2448 C C . THR A 1 298 ? 13.661 -4.690 -16.287 1.00 59.97 298 THR A C 1
ATOM 2450 O O . THR A 1 298 ? 13.169 -4.843 -17.405 1.00 59.97 298 THR A O 1
ATOM 2453 N N . SER A 1 299 ? 14.539 -5.570 -15.790 1.00 58.41 299 SER A N 1
ATOM 2454 C CA . SER A 1 299 ? 14.930 -6.788 -16.513 1.00 58.41 299 SER A CA 1
ATOM 2455 C C . SER A 1 299 ? 13.720 -7.672 -16.844 1.00 58.41 299 SER A C 1
ATOM 2457 O O . SER A 1 299 ? 13.643 -8.206 -17.950 1.00 58.41 299 SER A O 1
ATOM 2459 N N . SER A 1 300 ? 12.716 -7.733 -15.959 1.00 67.44 300 SER A N 1
ATOM 2460 C CA . SER A 1 300 ? 11.439 -8.409 -16.232 1.00 67.44 300 SER A CA 1
ATOM 2461 C C . SER A 1 300 ? 10.589 -7.679 -17.278 1.00 67.44 300 SER A C 1
ATOM 2463 O O . SER A 1 300 ? 9.929 -8.326 -18.084 1.00 67.44 300 SER A O 1
ATOM 2465 N N . GLN A 1 301 ? 10.623 -6.347 -17.332 1.00 77.94 301 GLN A N 1
ATOM 2466 C CA . GLN A 1 301 ? 9.863 -5.561 -18.311 1.00 77.94 301 GLN A CA 1
ATOM 2467 C C . GLN A 1 301 ? 10.468 -5.677 -19.715 1.00 77.94 301 GLN A C 1
ATOM 2469 O O . GLN A 1 301 ? 9.748 -5.881 -20.695 1.00 77.94 301 GLN A O 1
ATOM 2474 N N . PHE A 1 302 ? 11.801 -5.627 -19.808 1.00 82.31 302 PHE A N 1
ATOM 2475 C CA . PHE A 1 302 ? 12.531 -5.795 -21.063 1.00 82.31 302 PHE A CA 1
ATOM 2476 C C . PHE A 1 302 ? 12.574 -7.240 -21.560 1.00 82.31 302 PHE A C 1
ATOM 2478 O O . PHE A 1 302 ? 12.868 -7.444 -22.733 1.00 82.31 302 PHE A O 1
ATOM 2485 N N . SER A 1 303 ? 12.222 -8.237 -20.739 1.00 82.56 303 SER A N 1
ATOM 2486 C CA . SER A 1 303 ? 12.097 -9.637 -21.185 1.00 82.56 303 SER A CA 1
ATOM 2487 C C . SER A 1 303 ? 11.188 -9.798 -22.413 1.00 82.56 303 SER A C 1
ATOM 2489 O O . SER A 1 303 ? 11.423 -10.658 -23.259 1.00 82.56 303 SER A O 1
ATOM 2491 N N . LYS A 1 304 ? 10.182 -8.921 -22.540 1.00 83.88 304 LYS A N 1
ATOM 2492 C CA . LYS A 1 304 ? 9.219 -8.888 -23.648 1.00 83.88 304 LYS A CA 1
ATOM 2493 C C . LYS A 1 304 ? 9.773 -8.220 -24.917 1.00 83.88 304 LYS A C 1
ATOM 2495 O O . LYS A 1 304 ? 9.103 -8.226 -25.945 1.00 83.88 304 LYS A O 1
ATOM 2500 N N . CYS A 1 305 ? 10.964 -7.625 -24.867 1.00 91.06 305 CYS A N 1
ATOM 2501 C CA . CYS A 1 305 ? 11.618 -6.963 -25.996 1.00 91.06 305 CYS A CA 1
ATOM 2502 C C . CYS A 1 305 ? 12.527 -7.953 -26.734 1.00 91.06 305 CYS A C 1
ATOM 2504 O O . CYS A 1 305 ? 13.753 -7.905 -26.623 1.00 91.06 305 CYS A O 1
ATOM 2506 N N . GLU A 1 306 ? 11.923 -8.874 -27.487 1.00 90.88 306 GLU A N 1
ATOM 2507 C CA . GLU A 1 306 ? 12.646 -9.983 -28.128 1.00 90.88 306 GLU A CA 1
ATOM 2508 C C . GLU A 1 306 ? 13.747 -9.534 -29.089 1.00 90.88 306 GLU A C 1
ATOM 2510 O O . GLU A 1 306 ? 14.757 -10.223 -29.233 1.00 90.88 306 GLU A O 1
ATOM 2515 N N . TRP A 1 307 ? 13.601 -8.358 -29.697 1.00 93.56 307 TRP A N 1
ATOM 2516 C CA . TRP A 1 307 ? 14.572 -7.813 -30.638 1.00 93.56 307 TRP A CA 1
ATOM 2517 C C . TRP A 1 307 ? 15.966 -7.602 -30.040 1.00 93.56 307 TRP A C 1
ATOM 2519 O O . TRP A 1 307 ? 16.951 -7.649 -30.776 1.00 93.56 307 TRP A O 1
ATOM 2529 N N . LEU A 1 308 ? 16.084 -7.445 -28.714 1.00 93.69 308 LEU A N 1
ATOM 2530 C CA . LEU A 1 308 ? 17.374 -7.362 -28.019 1.00 93.69 308 LEU A CA 1
ATOM 2531 C C . LEU A 1 308 ? 18.236 -8.618 -28.244 1.00 93.69 308 LEU A C 1
ATOM 2533 O O . LEU A 1 308 ? 19.465 -8.532 -28.215 1.00 93.69 308 LEU A O 1
ATOM 2537 N N . LYS A 1 309 ? 17.619 -9.773 -28.543 1.00 93.06 309 LYS A N 1
ATOM 2538 C CA . LYS A 1 309 ? 18.319 -11.031 -28.869 1.00 93.06 309 LYS A CA 1
ATOM 2539 C C . LYS A 1 309 ? 19.234 -10.912 -30.090 1.00 93.06 309 LYS A C 1
ATOM 2541 O O . LYS A 1 309 ? 20.233 -11.621 -30.171 1.00 93.06 309 LYS A O 1
ATOM 2546 N N . ASN A 1 310 ? 18.935 -9.985 -30.998 1.00 93.25 310 ASN A N 1
ATOM 2547 C CA . ASN A 1 310 ? 19.660 -9.814 -32.258 1.00 93.25 310 ASN A CA 1
ATOM 2548 C C . ASN A 1 310 ? 20.909 -8.923 -32.137 1.00 93.25 310 ASN A C 1
ATOM 2550 O O . ASN A 1 310 ? 21.618 -8.721 -33.123 1.00 93.25 310 ASN A O 1
ATOM 2554 N N . TYR A 1 311 ? 21.197 -8.386 -30.947 1.00 94.81 311 TYR A N 1
ATOM 2555 C CA . TYR A 1 311 ? 22.281 -7.429 -30.724 1.00 94.81 311 TYR A CA 1
ATOM 2556 C C . TYR A 1 311 ? 23.294 -7.933 -29.696 1.00 94.81 311 TYR A C 1
ATOM 2558 O O . TYR A 1 311 ? 23.006 -8.782 -28.850 1.00 94.81 311 TYR A O 1
ATOM 2566 N N . LYS A 1 312 ? 24.507 -7.364 -29.736 1.00 96.31 312 LYS A N 1
ATOM 2567 C CA . LYS A 1 312 ? 25.506 -7.580 -28.684 1.00 96.31 312 LYS A CA 1
ATOM 2568 C C . LYS A 1 312 ? 25.125 -6.763 -27.456 1.00 96.31 312 LYS A C 1
ATOM 2570 O O . LYS A 1 312 ? 25.229 -5.535 -27.485 1.00 96.31 312 LYS A O 1
ATOM 2575 N N . LEU A 1 313 ? 24.693 -7.449 -26.403 1.00 96.06 313 LEU A N 1
ATOM 2576 C CA . LEU A 1 313 ? 24.242 -6.826 -25.164 1.00 96.06 313 LEU A CA 1
ATOM 2577 C C . LEU A 1 313 ? 25.383 -6.752 -24.149 1.00 96.06 313 LEU A C 1
ATOM 2579 O O . LEU A 1 313 ? 26.047 -7.752 -23.874 1.00 96.06 313 LEU A O 1
ATOM 2583 N N . PHE A 1 314 ? 25.569 -5.569 -23.576 1.00 96.06 314 PHE A N 1
ATOM 2584 C CA . PHE A 1 314 ? 26.471 -5.307 -22.464 1.00 96.06 314 PHE A CA 1
ATOM 2585 C C . PHE A 1 314 ? 25.650 -4.825 -21.275 1.00 96.06 314 PHE A C 1
ATOM 2587 O O . PHE A 1 314 ? 24.872 -3.890 -21.426 1.00 96.06 314 PHE A O 1
ATOM 2594 N N . TYR A 1 315 ? 25.820 -5.433 -20.109 1.00 94.25 315 TYR A N 1
ATOM 2595 C CA . TYR A 1 315 ? 25.161 -5.004 -18.877 1.00 94.25 315 TYR A CA 1
ATOM 2596 C C . TYR A 1 315 ? 26.175 -4.393 -17.918 1.00 94.25 315 TYR A C 1
ATOM 2598 O O . TYR A 1 315 ? 27.242 -4.976 -17.709 1.00 94.25 315 TYR A O 1
ATOM 2606 N N . PHE A 1 316 ? 25.826 -3.258 -17.319 1.00 93.19 316 PHE A N 1
ATOM 2607 C CA . PHE A 1 316 ? 26.613 -2.613 -16.276 1.00 93.19 316 PHE A CA 1
ATOM 2608 C C . PHE A 1 316 ? 25.709 -2.182 -15.119 1.00 93.19 316 PHE A C 1
ATOM 2610 O O . PHE A 1 316 ? 24.863 -1.297 -15.268 1.00 93.19 316 PHE A O 1
ATOM 2617 N N . GLY A 1 317 ? 25.902 -2.833 -13.978 1.00 91.25 317 GLY A N 1
ATOM 2618 C CA . GLY A 1 317 ? 25.262 -2.512 -12.708 1.00 91.25 317 GLY A CA 1
ATOM 2619 C C . GLY A 1 317 ? 26.296 -2.426 -11.594 1.00 91.25 317 GLY A C 1
ATOM 2620 O O . GLY A 1 317 ? 27.504 -2.531 -11.846 1.00 91.25 317 GLY A O 1
ATOM 2621 N N . ASP A 1 318 ? 25.813 -2.248 -10.372 1.00 89.88 318 ASP A N 1
ATOM 2622 C CA . ASP A 1 318 ? 26.677 -2.114 -9.204 1.00 89.88 318 ASP A CA 1
ATOM 2623 C C . ASP A 1 318 ? 27.395 -3.441 -8.886 1.00 89.88 318 ASP A C 1
ATOM 2625 O O . ASP A 1 318 ? 26.915 -4.541 -9.170 1.00 89.88 318 ASP A O 1
ATOM 2629 N N . LEU A 1 319 ? 28.611 -3.345 -8.337 1.00 89.50 319 LEU A N 1
ATOM 2630 C CA . LEU A 1 319 ? 29.463 -4.491 -7.991 1.00 89.50 319 LEU A CA 1
ATOM 2631 C C . LEU A 1 319 ? 29.052 -5.112 -6.640 1.00 89.50 319 LEU A C 1
ATOM 2633 O O . LEU A 1 319 ? 29.878 -5.266 -5.742 1.00 89.50 319 LEU A O 1
ATOM 2637 N N . ASP A 1 320 ? 27.778 -5.475 -6.505 1.00 89.62 320 ASP A N 1
ATOM 2638 C CA . ASP A 1 320 ? 27.191 -6.064 -5.300 1.00 89.62 320 ASP A CA 1
ATOM 2639 C C . ASP A 1 320 ? 26.237 -7.236 -5.613 1.00 89.62 320 ASP A C 1
ATOM 2641 O O . ASP A 1 320 ? 26.027 -7.618 -6.767 1.00 89.62 320 ASP A O 1
ATOM 2645 N N . GLU A 1 321 ? 25.681 -7.851 -4.566 1.00 90.62 321 GLU A N 1
ATOM 2646 C CA . GLU A 1 321 ? 24.740 -8.970 -4.692 1.00 90.62 321 GLU A CA 1
ATOM 2647 C C . GLU A 1 321 ? 23.519 -8.618 -5.562 1.00 90.62 321 GLU A C 1
ATOM 2649 O O . GLU A 1 321 ? 23.095 -9.432 -6.388 1.00 90.62 321 GLU A O 1
ATOM 2654 N N . HIS A 1 322 ? 22.985 -7.401 -5.428 1.00 88.69 322 HIS A N 1
ATOM 2655 C CA . HIS A 1 322 ? 21.806 -6.955 -6.164 1.00 88.69 322 HIS A CA 1
ATOM 2656 C C . HIS A 1 322 ? 22.100 -6.770 -7.657 1.00 88.69 322 HIS A C 1
ATOM 2658 O O . HIS A 1 322 ? 21.351 -7.287 -8.491 1.00 88.69 322 HIS A O 1
ATOM 2664 N N . GLY A 1 323 ? 23.220 -6.138 -8.012 1.00 89.62 323 GLY A N 1
ATOM 2665 C CA . GLY A 1 323 ? 23.647 -5.960 -9.398 1.00 89.62 323 GLY A CA 1
ATOM 2666 C C . GLY A 1 323 ? 23.855 -7.296 -10.118 1.00 89.62 323 GLY A C 1
ATOM 2667 O O . GLY A 1 323 ? 23.430 -7.469 -11.268 1.00 89.62 323 GLY A O 1
ATOM 2668 N N . TYR A 1 324 ? 24.433 -8.296 -9.438 1.00 91.31 324 TYR A N 1
ATOM 2669 C CA . TYR A 1 324 ? 24.565 -9.648 -9.996 1.00 91.31 324 TYR A CA 1
ATOM 2670 C C . TYR A 1 324 ? 23.234 -10.407 -10.076 1.00 91.31 324 TYR A C 1
ATOM 2672 O O . TYR A 1 324 ? 23.035 -11.164 -11.031 1.00 91.31 324 TYR A O 1
ATOM 2680 N N . LEU A 1 325 ? 22.306 -10.195 -9.138 1.00 91.19 325 LEU A N 1
ATOM 2681 C CA . LEU A 1 325 ? 20.958 -10.766 -9.206 1.00 91.19 325 LEU A CA 1
ATOM 2682 C C . LEU A 1 325 ? 20.193 -10.240 -10.430 1.00 91.19 325 LEU A C 1
ATOM 2684 O O . LEU A 1 325 ? 19.619 -11.032 -11.184 1.00 91.19 325 LEU A O 1
ATOM 2688 N N . ILE A 1 326 ? 20.234 -8.927 -10.678 1.00 89.25 326 ILE A N 1
ATOM 2689 C CA . ILE A 1 326 ? 19.588 -8.304 -11.844 1.00 89.25 326 ILE A CA 1
ATOM 2690 C C . ILE A 1 326 ? 20.207 -8.831 -13.140 1.00 89.25 326 ILE A C 1
ATOM 2692 O O . ILE A 1 326 ? 19.474 -9.223 -14.052 1.00 89.25 326 ILE A O 1
ATOM 2696 N N . LEU A 1 327 ? 21.541 -8.904 -13.215 1.00 91.44 327 LEU A N 1
ATOM 2697 C CA . LEU A 1 327 ? 22.251 -9.476 -14.359 1.00 91.44 327 LEU A CA 1
ATOM 2698 C C . LEU A 1 327 ? 21.858 -10.939 -14.605 1.00 91.44 327 LEU A C 1
ATOM 2700 O O . LEU A 1 327 ? 21.638 -11.330 -15.752 1.00 91.44 327 LEU A O 1
ATOM 2704 N N . SER A 1 328 ? 21.762 -11.749 -13.549 1.00 91.81 328 SER A N 1
ATOM 2705 C CA . SER A 1 328 ? 21.336 -13.150 -13.641 1.00 91.81 328 SER A CA 1
ATOM 2706 C C . SER A 1 328 ? 19.915 -13.263 -14.206 1.00 91.81 328 SER A C 1
ATOM 2708 O O . SER A 1 328 ? 19.686 -13.995 -15.171 1.00 91.81 328 SER A O 1
ATOM 2710 N N . ASN A 1 329 ? 18.978 -12.453 -13.697 1.00 89.88 329 ASN A N 1
ATOM 2711 C CA . ASN A 1 329 ? 17.605 -12.406 -14.204 1.00 89.88 329 ASN A CA 1
ATOM 2712 C C . ASN A 1 329 ? 17.510 -11.866 -15.642 1.00 89.88 329 ASN A C 1
ATOM 2714 O O . ASN A 1 329 ? 16.667 -12.287 -16.429 1.00 89.88 329 ASN A O 1
ATOM 2718 N N . PHE A 1 330 ? 18.380 -10.935 -16.029 1.00 90.25 330 PHE A N 1
ATOM 2719 C CA . PHE A 1 330 ? 18.432 -10.466 -17.411 1.00 90.25 330 PHE A CA 1
ATOM 2720 C C . PHE A 1 330 ? 18.977 -11.556 -18.346 1.00 90.25 330 PHE A C 1
ATOM 2722 O O . PHE A 1 330 ? 18.438 -11.775 -19.430 1.00 90.25 330 PHE A O 1
ATOM 2729 N N . ARG A 1 331 ? 19.999 -12.304 -17.910 1.00 92.75 331 ARG A N 1
ATOM 2730 C CA . ARG A 1 331 ? 20.587 -13.421 -18.665 1.00 92.75 331 ARG A CA 1
ATOM 2731 C C . ARG A 1 331 ? 19.657 -14.616 -18.825 1.00 92.75 331 ARG A C 1
ATOM 2733 O O . ARG A 1 331 ? 19.786 -15.311 -19.828 1.00 92.75 331 ARG A O 1
ATOM 2740 N N . SER A 1 332 ? 18.717 -14.845 -17.907 1.00 92.12 332 SER A N 1
ATOM 2741 C CA . SER A 1 332 ? 17.708 -15.899 -18.092 1.00 92.12 332 SER A CA 1
ATOM 2742 C C . SER A 1 332 ? 16.842 -15.656 -19.339 1.00 92.12 332 SER A C 1
ATOM 2744 O O . SER A 1 332 ? 16.412 -16.612 -19.979 1.00 92.12 332 SER A O 1
ATOM 2746 N N . HIS A 1 333 ? 16.668 -14.390 -19.740 1.00 90.56 333 HIS A N 1
ATOM 2747 C CA . HIS A 1 333 ? 15.940 -13.986 -20.947 1.00 90.56 333 HIS A CA 1
ATOM 2748 C C . HIS A 1 333 ? 16.864 -13.702 -22.146 1.00 90.56 333 HIS A C 1
ATOM 2750 O O . HIS A 1 333 ? 16.495 -13.968 -23.294 1.00 90.56 333 HIS A O 1
ATOM 2756 N N . PHE A 1 334 ? 18.073 -13.190 -21.887 1.00 93.00 334 PHE A N 1
ATOM 2757 C CA . PHE A 1 334 ? 19.079 -12.828 -22.891 1.00 93.00 334 PHE A CA 1
ATOM 2758 C C . PHE A 1 334 ? 20.461 -13.430 -22.554 1.00 93.00 334 PHE A C 1
ATOM 2760 O O . PHE A 1 334 ? 21.356 -12.710 -22.085 1.00 93.00 334 PHE A O 1
ATOM 2767 N N . PRO A 1 335 ? 20.674 -14.741 -22.792 1.00 94.00 335 PRO A N 1
ATOM 2768 C CA . PRO A 1 335 ? 21.884 -15.455 -22.363 1.00 94.00 335 PRO A CA 1
ATOM 2769 C C . PRO A 1 335 ? 23.193 -14.910 -22.949 1.00 94.00 335 PRO A C 1
ATOM 2771 O O . PRO A 1 335 ? 24.255 -15.063 -22.351 1.00 94.00 335 PRO A O 1
ATOM 2774 N N . GLN A 1 336 ? 23.129 -14.235 -24.098 1.00 95.06 336 GLN A N 1
ATOM 2775 C CA . GLN A 1 336 ? 24.273 -13.630 -24.781 1.00 95.06 336 GLN A CA 1
ATOM 2776 C C . GLN A 1 336 ? 24.806 -12.352 -24.106 1.00 95.06 336 GLN A C 1
ATOM 2778 O O . GLN A 1 336 ? 25.759 -11.752 -24.604 1.00 95.06 336 GLN A O 1
ATOM 2783 N N . THR A 1 337 ? 24.193 -11.904 -23.004 1.00 95.00 337 THR A N 1
ATOM 2784 C CA . THR A 1 337 ? 24.559 -10.651 -22.332 1.00 95.00 337 THR A CA 1
ATOM 2785 C C . THR A 1 337 ? 25.917 -10.733 -21.641 1.00 95.00 337 THR A C 1
ATOM 2787 O O . THR A 1 337 ? 26.145 -11.536 -20.729 1.00 95.00 337 THR A O 1
ATOM 2790 N N . ILE A 1 338 ? 26.809 -9.823 -22.021 1.00 96.25 338 ILE A N 1
ATOM 2791 C CA . ILE A 1 338 ? 28.163 -9.706 -21.484 1.00 96.25 338 ILE A CA 1
ATOM 2792 C C . ILE A 1 338 ? 28.152 -8.702 -20.329 1.00 96.25 338 ILE A C 1
ATOM 2794 O O . ILE A 1 338 ? 27.648 -7.593 -20.465 1.00 96.25 338 ILE A O 1
ATOM 2798 N N . SER A 1 339 ? 28.720 -9.072 -19.184 1.00 94.56 339 SER A N 1
ATOM 2799 C CA . SER A 1 339 ? 28.936 -8.131 -18.082 1.00 94.56 339 SER A CA 1
ATOM 2800 C C . SER A 1 339 ? 30.073 -7.176 -18.439 1.00 94.56 339 SER A C 1
ATOM 2802 O O . SER A 1 339 ? 31.151 -7.612 -18.842 1.00 94.56 339 SER A O 1
ATOM 2804 N N . PHE A 1 340 ? 29.835 -5.878 -18.298 1.00 91.62 340 PHE A N 1
ATOM 2805 C CA . PHE A 1 340 ? 30.778 -4.808 -18.600 1.00 91.62 340 PHE A CA 1
ATOM 2806 C C . PHE A 1 340 ? 31.194 -4.128 -17.296 1.00 91.62 340 PHE A C 1
ATOM 2808 O O . PHE A 1 340 ? 30.332 -3.735 -16.524 1.00 91.62 340 PHE A O 1
ATOM 2815 N N . CYS A 1 341 ? 32.501 -4.020 -17.032 1.00 91.38 341 CYS A N 1
ATOM 2816 C CA . CYS A 1 341 ? 33.058 -3.418 -15.807 1.00 91.38 341 CYS A CA 1
ATOM 2817 C C . CYS A 1 341 ? 32.627 -4.073 -14.476 1.00 91.38 341 CYS A C 1
ATOM 2819 O O . CYS A 1 341 ? 32.876 -3.516 -13.410 1.00 91.38 341 CYS A O 1
ATOM 2821 N N . MET A 1 342 ? 32.052 -5.277 -14.522 1.00 91.69 342 MET A N 1
ATOM 2822 C CA . MET A 1 342 ? 31.653 -6.058 -13.348 1.00 91.69 342 MET A CA 1
ATOM 2823 C C . MET A 1 342 ? 32.574 -7.274 -13.174 1.00 91.69 342 MET A C 1
ATOM 2825 O O . MET A 1 342 ? 32.162 -8.417 -13.361 1.00 91.69 342 MET A O 1
ATOM 2829 N N . ASP A 1 343 ? 33.860 -7.038 -12.913 1.00 92.00 343 ASP A N 1
ATOM 2830 C CA . ASP A 1 343 ? 34.823 -8.109 -12.651 1.00 92.00 343 ASP A CA 1
ATOM 2831 C C . ASP A 1 343 ? 35.899 -7.697 -11.636 1.00 92.00 343 ASP A C 1
ATOM 2833 O O . ASP A 1 343 ? 36.134 -6.517 -11.361 1.00 92.00 343 ASP A O 1
ATOM 2837 N N . MET A 1 344 ? 36.587 -8.699 -11.080 1.00 92.06 344 MET A N 1
ATOM 2838 C CA . MET A 1 344 ? 37.652 -8.477 -10.097 1.00 92.06 344 MET A CA 1
ATOM 2839 C C . MET A 1 344 ? 38.829 -7.675 -10.662 1.00 92.06 344 MET A C 1
ATOM 2841 O O . MET A 1 344 ? 39.516 -6.988 -9.907 1.00 92.06 344 MET A O 1
ATOM 2845 N N . LYS A 1 345 ? 39.066 -7.727 -11.981 1.00 93.31 345 LYS A N 1
ATOM 2846 C CA . LYS A 1 345 ? 40.139 -6.955 -12.624 1.00 93.31 345 LYS A CA 1
ATOM 2847 C C . LYS A 1 345 ? 39.816 -5.462 -12.601 1.00 93.31 345 LYS A C 1
ATOM 2849 O O . LYS A 1 345 ? 40.686 -4.660 -12.280 1.00 93.31 345 LYS A O 1
ATOM 2854 N N . THR A 1 346 ? 38.570 -5.103 -12.890 1.00 90.50 346 THR A N 1
ATOM 2855 C CA . THR A 1 346 ? 38.040 -3.740 -12.840 1.00 90.50 346 THR A CA 1
ATOM 2856 C C . THR A 1 346 ? 38.062 -3.235 -11.406 1.00 90.50 346 THR A C 1
ATOM 2858 O O . THR A 1 346 ? 38.640 -2.185 -11.138 1.00 90.50 346 THR A O 1
ATOM 2861 N N . LEU A 1 347 ? 37.540 -4.029 -10.466 1.00 90.19 347 LEU A N 1
ATOM 2862 C CA . LEU A 1 347 ? 37.545 -3.684 -9.048 1.00 90.19 347 LEU A CA 1
ATOM 2863 C C . LEU A 1 347 ? 38.975 -3.463 -8.520 1.00 90.19 347 LEU A C 1
ATOM 2865 O O . LEU A 1 347 ? 39.218 -2.541 -7.740 1.00 90.19 347 LEU A O 1
ATOM 2869 N N . GLY A 1 348 ? 39.932 -4.298 -8.934 1.00 93.19 348 GLY A N 1
ATOM 2870 C CA . GLY A 1 348 ? 41.350 -4.156 -8.597 1.00 93.19 348 GLY A CA 1
ATOM 2871 C C . GLY A 1 348 ? 41.994 -2.913 -9.212 1.00 93.19 348 GLY A C 1
ATOM 2872 O O . GLY A 1 348 ? 42.689 -2.187 -8.513 1.00 93.19 348 GLY A O 1
ATOM 2873 N N . LYS A 1 349 ? 41.728 -2.637 -10.494 1.00 94.06 349 LYS A N 1
ATOM 2874 C CA . LYS A 1 349 ? 42.292 -1.489 -11.220 1.00 94.06 349 LYS A CA 1
ATOM 2875 C C . LYS A 1 349 ? 41.871 -0.140 -10.633 1.00 94.06 349 LYS A C 1
ATOM 2877 O O . LYS A 1 349 ? 42.653 0.799 -10.687 1.00 94.06 349 LYS A O 1
ATOM 2882 N N . TYR A 1 350 ? 40.658 -0.050 -10.094 1.00 90.94 350 TYR A N 1
ATOM 2883 C CA . TYR A 1 350 ? 40.086 1.183 -9.548 1.00 90.94 350 TYR A CA 1
ATOM 2884 C C . TYR A 1 350 ? 39.950 1.135 -8.017 1.00 90.94 350 TYR A C 1
ATOM 2886 O O . TYR A 1 350 ? 39.043 1.740 -7.451 1.00 90.94 350 TYR A O 1
ATOM 2894 N N . SER A 1 351 ? 40.833 0.401 -7.326 1.00 90.06 351 SER A N 1
ATOM 2895 C CA . SER A 1 351 ? 40.743 0.202 -5.871 1.00 90.06 351 SER A CA 1
ATOM 2896 C C . SER A 1 351 ? 40.815 1.493 -5.054 1.00 90.06 351 SER A C 1
ATOM 2898 O O . SER A 1 351 ? 40.264 1.541 -3.962 1.00 90.06 351 SER A O 1
ATOM 2900 N N . GLU A 1 352 ? 41.469 2.525 -5.583 1.00 92.69 352 GLU A N 1
ATOM 2901 C CA . GLU A 1 352 ? 41.603 3.855 -4.972 1.00 92.69 352 GLU A CA 1
ATOM 2902 C C . GLU A 1 352 ? 40.284 4.637 -4.857 1.00 92.69 352 GLU A C 1
ATOM 2904 O O . GLU A 1 352 ? 40.199 5.563 -4.059 1.00 92.69 352 GLU A O 1
ATOM 2909 N N . PHE A 1 353 ? 39.252 4.250 -5.614 1.00 85.56 353 PHE A N 1
ATOM 2910 C CA . PHE A 1 353 ? 37.923 4.871 -5.580 1.00 85.56 353 PHE A CA 1
ATOM 2911 C C . PHE A 1 353 ? 36.916 4.100 -4.714 1.00 85.56 353 PHE A C 1
ATOM 2913 O O . PHE A 1 353 ? 35.733 4.440 -4.706 1.00 85.56 353 PHE A O 1
ATOM 2920 N N . ARG A 1 354 ? 37.348 3.042 -4.016 1.00 81.69 354 ARG A N 1
ATOM 2921 C CA . ARG A 1 354 ? 36.483 2.317 -3.077 1.00 81.69 354 ARG A CA 1
ATOM 2922 C C . ARG A 1 354 ? 36.282 3.173 -1.825 1.00 81.69 354 ARG A C 1
ATOM 2924 O O . ARG A 1 354 ? 37.264 3.660 -1.268 1.00 81.69 354 ARG A O 1
ATOM 2931 N N . VAL A 1 355 ? 35.025 3.348 -1.421 1.00 67.88 355 VAL A N 1
ATOM 2932 C CA . VAL A 1 355 ? 34.631 4.057 -0.190 1.00 67.88 355 VAL A CA 1
ATOM 2933 C C . VAL A 1 355 ? 34.614 3.096 0.986 1.00 67.88 355 VAL A C 1
ATOM 2935 O O . VAL A 1 355 ? 34.136 1.954 0.789 1.00 67.88 355 VAL A O 1
#